Protein AF-A0A2V5X4T3-F1 (afdb_monomer_lite)

pLDDT: mean 80.92, std 15.05, range [31.69, 97.38]

Foldseek 3Di:
DDDDDDDPDPPDDDPPDPDFQDWWAFPVGDIAGRWDFPDADQQFTWIQGPVGIDTDGLNRGDPVVCVVRPHDVVVVVVVVVVVVVVVVVVVVVVVVVVVVLVVLLVVLVVLLVVLLVVLVVVQVVQVVCVVPPDDDDDDDWDWDQDPPRDTDTDDDDDDDDGDCVSVVSNVVSLLSSLVSVLVVLPVQLVVLVVQLVVLVVQLVVLVVLLVVLQVVLVVCVVVVNNVVSVVSNVVSVVSNVVSVVSNVVSVVSNVVSVVVNVCSVVSVD

Sequence (269 aa):
MIPKLSKILILTVCLASVSLADDFKTVDGKEYKNAKVSRVEPDGIVITFSGGIVKLPFAELSPEVQKRYGFDPIAEEKRRAEQEALEDKQVEEQKAVAREQAEGEKNAEADLTQSREQSQAAEQRAAQTYRSAPKGTLSGQVFVSARGRENFKLGAVQGTLFGRDAMDILLAGLKRYADIKIQQLNGPLGVAQANLKQAEANEQAARTAEQTAFNASLNLIGSGNHAEARRALDVARAQSREAREARRAAENQYSEIKGELAFYYSGAF

Radius of gyration: 34.9 Å; chains: 1; bounding box: 80×55×84 Å

Secondary structure (DSSP, 8-state):
--PPPP------------PPPEEEE-TTS-EEEEEEEEEEETTEEEEEETTEEEEEEGGGS-HHHHHHTT--HHHHHHHHHHHHHHHHHHHHHHHHHHHHHHHHHHHHHHHHHHHHHHHHHHHHHHHHHHHHS--------EEEE-TTSPEEEE-S-------THHHHHHHHHHHHHHHHHHHHHHHHHHHHHHHHHHHHHHHHHHHHHHHHHHHHHHHHHHTT-HHHHHHHHHHHHHHHHHHHHHHHHHHHHHHHHHHHHHHHHHT--

Structure (mmCIF, N/CA/C/O backbone):
data_AF-A0A2V5X4T3-F1
#
_entry.id   AF-A0A2V5X4T3-F1
#
loop_
_atom_site.group_PDB
_atom_site.id
_atom_site.type_symbol
_atom_site.label_atom_id
_atom_site.label_alt_id
_atom_site.label_comp_id
_atom_site.label_asym_id
_atom_site.label_entity_id
_atom_site.label_seq_id
_atom_site.pdbx_PDB_ins_code
_atom_site.Cartn_x
_atom_site.Cartn_y
_atom_site.Cartn_z
_atom_site.occupancy
_atom_site.B_iso_or_equiv
_atom_site.auth_seq_id
_atom_site.auth_comp_id
_atom_site.auth_asym_id
_atom_site.auth_atom_id
_atom_site.pdbx_PDB_model_num
ATOM 1 N N . MET A 1 1 ? -24.723 7.557 -26.835 1.00 33.28 1 MET A N 1
ATOM 2 C CA . MET A 1 1 ? -23.860 8.461 -27.627 1.00 33.28 1 MET A CA 1
ATOM 3 C C . MET A 1 1 ? -22.585 8.695 -26.839 1.00 33.28 1 MET A C 1
ATOM 5 O O . MET A 1 1 ? -22.628 9.368 -25.824 1.00 33.28 1 MET A O 1
ATOM 9 N N . ILE A 1 2 ? -21.497 8.050 -27.252 1.00 32.78 2 ILE A N 1
ATOM 10 C CA . ILE A 1 2 ? -20.172 8.123 -26.622 1.00 32.78 2 ILE A CA 1
ATOM 11 C C . ILE A 1 2 ? -19.289 8.937 -27.582 1.00 32.78 2 ILE A C 1
ATOM 13 O O . ILE A 1 2 ? -19.256 8.589 -28.767 1.00 32.78 2 ILE A O 1
ATOM 17 N N . PRO A 1 3 ? -18.627 10.025 -27.152 1.00 37.88 3 PRO A N 1
ATOM 18 C CA . PRO A 1 3 ? -17.758 10.792 -28.033 1.00 37.88 3 PRO A CA 1
ATOM 19 C C . PRO A 1 3 ? -16.413 10.086 -28.260 1.00 37.88 3 PRO A C 1
ATOM 21 O O . PRO A 1 3 ? -15.861 9.416 -27.390 1.00 37.88 3 PRO A O 1
ATOM 24 N N . LYS A 1 4 ? -15.927 10.231 -29.495 1.00 35.75 4 LYS A N 1
ATOM 25 C CA . LYS A 1 4 ? -14.739 9.608 -30.086 1.00 35.75 4 LYS A CA 1
ATOM 26 C C . LYS A 1 4 ? -13.446 10.180 -29.492 1.00 35.75 4 LYS A C 1
ATOM 28 O O . LYS A 1 4 ? -13.222 11.383 -29.573 1.00 35.75 4 LYS A O 1
ATOM 33 N N . LEU A 1 5 ? -12.564 9.311 -29.001 1.00 34.78 5 LEU A N 1
ATOM 34 C CA . LEU A 1 5 ? -11.170 9.644 -28.699 1.00 34.78 5 LEU A CA 1
ATOM 35 C C . LEU A 1 5 ? -10.354 9.675 -29.998 1.00 34.78 5 LEU A C 1
ATOM 37 O O . LEU A 1 5 ? -10.283 8.695 -30.744 1.00 34.78 5 LEU A O 1
ATOM 41 N N . SER A 1 6 ? -9.793 10.851 -30.268 1.00 31.69 6 SER A N 1
ATOM 42 C CA . SER A 1 6 ? -8.939 11.176 -31.405 1.00 31.69 6 SER A CA 1
ATOM 43 C C . SER A 1 6 ? -7.630 10.385 -31.336 1.00 31.69 6 SER A C 1
ATOM 45 O O . SER A 1 6 ? -6.908 10.444 -30.343 1.00 31.69 6 SER A O 1
ATOM 47 N N . LYS A 1 7 ? -7.329 9.624 -32.391 1.00 36.91 7 LYS A N 1
ATOM 48 C CA . LYS A 1 7 ? -6.069 8.893 -32.541 1.00 36.91 7 LYS A CA 1
ATOM 49 C C . LYS A 1 7 ? -4.969 9.896 -32.893 1.00 36.91 7 LYS A C 1
ATOM 51 O O . LYS A 1 7 ? -4.911 10.361 -34.028 1.00 36.91 7 LYS A O 1
ATOM 56 N N . ILE A 1 8 ? -4.100 10.216 -31.937 1.00 42.84 8 ILE A N 1
ATOM 57 C CA . ILE A 1 8 ? -2.836 10.905 -32.214 1.00 42.84 8 ILE A CA 1
ATOM 58 C C . ILE A 1 8 ? -1.925 9.896 -32.921 1.00 42.84 8 ILE A C 1
ATOM 60 O O . ILE A 1 8 ? -1.441 8.934 -32.328 1.00 42.84 8 ILE A O 1
ATOM 64 N N . LEU A 1 9 ? -1.761 10.092 -34.225 1.00 37.75 9 LEU A N 1
ATOM 65 C CA . LEU A 1 9 ? -0.824 9.372 -35.075 1.00 37.75 9 LEU A CA 1
ATOM 66 C C . LEU A 1 9 ? 0.590 9.900 -34.784 1.00 37.75 9 LEU A C 1
ATOM 68 O O . LEU A 1 9 ? 0.979 10.941 -35.306 1.00 37.75 9 LEU A O 1
ATOM 72 N N . ILE A 1 10 ? 1.353 9.206 -33.937 1.00 41.97 10 ILE A N 1
ATOM 73 C CA . ILE A 1 10 ? 2.787 9.472 -33.754 1.00 41.97 10 ILE A CA 1
ATOM 74 C C . ILE A 1 10 ? 3.526 8.791 -34.910 1.00 41.97 10 ILE A C 1
ATOM 76 O O . ILE A 1 10 ? 3.762 7.585 -34.902 1.00 41.97 10 ILE A O 1
ATOM 80 N N . LEU A 1 11 ? 3.842 9.573 -35.942 1.00 35.47 11 LEU A N 1
ATOM 81 C CA . LEU A 1 11 ? 4.710 9.169 -37.044 1.00 35.47 11 LEU A CA 1
ATOM 82 C C . LEU A 1 11 ? 6.171 9.249 -36.571 1.00 35.47 11 LEU A C 1
ATOM 84 O O . LEU A 1 11 ? 6.823 10.283 -36.703 1.00 35.47 11 LEU A O 1
ATOM 88 N N . THR A 1 12 ? 6.683 8.167 -35.983 1.00 48.75 12 THR A N 1
ATOM 89 C CA . THR A 1 12 ? 8.104 8.042 -35.629 1.00 48.75 12 THR A CA 1
ATOM 90 C C . THR A 1 12 ? 8.922 7.807 -36.897 1.00 48.75 12 THR A C 1
ATOM 92 O O . THR A 1 12 ? 9.036 6.692 -37.400 1.00 48.75 12 THR A O 1
ATOM 95 N N . VAL A 1 13 ? 9.487 8.883 -37.436 1.00 39.88 13 VAL A N 1
ATOM 96 C CA . VAL A 1 13 ? 10.497 8.838 -38.494 1.00 39.88 13 VAL A CA 1
ATOM 97 C C . VAL A 1 13 ? 11.825 8.370 -37.877 1.00 39.88 13 VAL A C 1
ATOM 99 O O . VAL A 1 13 ? 12.483 9.109 -37.150 1.00 39.88 13 VAL A O 1
ATOM 102 N N . CYS A 1 14 ? 12.220 7.123 -38.148 1.00 37.25 14 CYS A N 1
ATOM 103 C CA . CYS A 1 14 ? 13.553 6.604 -37.833 1.00 37.25 14 CYS A CA 1
ATOM 104 C C . CYS A 1 14 ? 14.556 7.064 -38.906 1.00 37.25 14 CYS A C 1
ATOM 106 O O . CYS A 1 14 ? 14.760 6.377 -39.905 1.00 37.25 14 CYS A O 1
ATOM 108 N N . LEU A 1 15 ? 15.210 8.210 -38.694 1.00 37.06 15 LEU A N 1
ATOM 109 C CA . LEU A 1 15 ? 16.484 8.508 -39.357 1.00 37.06 15 LEU A CA 1
ATOM 110 C C . LEU A 1 15 ? 17.611 7.862 -38.540 1.00 37.06 15 LEU A C 1
ATOM 112 O O . LEU A 1 15 ? 18.076 8.421 -37.550 1.00 37.06 15 LEU A O 1
ATOM 116 N N . ALA A 1 16 ? 18.055 6.673 -38.947 1.00 35.69 16 ALA A N 1
ATOM 117 C CA . ALA A 1 16 ? 19.301 6.099 -38.452 1.00 35.69 16 ALA A CA 1
ATOM 118 C C . ALA A 1 16 ? 20.482 6.769 -39.173 1.00 35.69 16 ALA A C 1
ATOM 120 O O . ALA A 1 16 ? 21.001 6.256 -40.163 1.00 35.69 16 ALA A O 1
ATOM 121 N N . SER A 1 17 ? 20.899 7.936 -38.687 1.00 41.75 17 SER A N 1
ATOM 122 C CA . SER A 1 17 ? 22.175 8.536 -39.077 1.00 41.75 17 SER A CA 1
ATOM 123 C C . SER A 1 17 ? 23.301 7.664 -38.519 1.00 41.75 17 SER A C 1
ATOM 125 O O . SER A 1 17 ? 23.462 7.541 -37.305 1.00 41.75 17 SER A O 1
ATOM 127 N N . VAL A 1 18 ? 24.077 7.016 -39.388 1.00 43.28 18 VAL A N 1
ATOM 128 C CA . VAL A 1 18 ? 25.302 6.310 -38.990 1.00 43.28 18 VAL A CA 1
ATOM 129 C C . VAL A 1 18 ? 26.316 7.365 -38.543 1.00 43.28 18 VAL A C 1
ATOM 131 O O . VAL A 1 18 ? 26.995 7.958 -39.374 1.00 43.28 18 VAL A O 1
ATOM 134 N N . SER A 1 19 ? 26.389 7.645 -37.238 1.00 53.31 19 SER A N 1
ATOM 135 C CA . SER A 1 19 ? 27.455 8.482 -36.681 1.00 53.31 19 SER A CA 1
ATOM 136 C C . SER A 1 19 ? 28.744 7.667 -36.559 1.00 53.31 19 SER A C 1
ATOM 138 O O . SER A 1 19 ? 28.715 6.488 -36.183 1.00 53.31 19 SER A O 1
ATOM 140 N N . LEU A 1 20 ? 29.872 8.307 -36.874 1.00 60.53 20 LEU A N 1
ATOM 141 C CA . LEU A 1 20 ? 31.207 7.833 -36.513 1.00 60.53 20 LEU A CA 1
ATOM 142 C C . LEU A 1 20 ? 31.292 7.690 -34.981 1.00 60.53 20 LEU A C 1
ATOM 144 O O . LEU A 1 20 ? 30.579 8.389 -34.256 1.00 60.53 20 LEU A O 1
ATOM 148 N N . ALA A 1 21 ? 32.111 6.756 -34.495 1.00 71.81 21 ALA A N 1
ATOM 149 C CA . ALA A 1 21 ? 32.387 6.641 -33.067 1.00 71.81 21 ALA A CA 1
ATOM 150 C C . ALA A 1 21 ? 33.212 7.862 -32.625 1.00 71.81 21 ALA A C 1
ATOM 152 O O . ALA A 1 21 ? 34.255 8.131 -33.218 1.00 71.81 21 ALA A O 1
ATOM 153 N N . ASP A 1 22 ? 32.720 8.589 -31.625 1.00 81.31 22 ASP A N 1
ATOM 154 C CA . ASP A 1 22 ? 33.339 9.791 -31.058 1.00 81.31 22 ASP A CA 1
ATOM 155 C C . ASP A 1 22 ? 33.771 9.510 -29.608 1.00 81.31 22 ASP A C 1
ATOM 157 O O . ASP A 1 22 ? 33.207 8.649 -28.922 1.00 81.31 22 ASP A O 1
ATOM 161 N N . ASP A 1 23 ? 34.755 10.266 -29.126 1.00 87.69 23 ASP A N 1
ATOM 162 C CA . ASP A 1 23 ? 35.136 10.275 -27.716 1.00 87.69 23 ASP A CA 1
ATOM 163 C C . ASP A 1 23 ? 34.367 11.392 -26.990 1.00 87.69 23 ASP A C 1
ATOM 165 O O . ASP A 1 23 ? 34.425 12.559 -27.384 1.00 87.69 23 ASP A O 1
ATOM 169 N N . PHE A 1 24 ? 33.655 11.052 -25.913 1.00 88.12 24 PHE A N 1
ATOM 170 C CA . PHE A 1 24 ? 32.941 12.020 -25.072 1.00 88.12 24 PHE A CA 1
ATOM 171 C C . PHE A 1 24 ? 33.630 12.173 -23.727 1.00 88.12 24 PHE A C 1
ATOM 173 O O . PHE A 1 24 ? 34.039 11.191 -23.110 1.00 88.12 24 PHE A O 1
ATOM 180 N N . LYS A 1 25 ? 33.701 13.405 -23.234 1.00 89.56 25 LYS A N 1
ATOM 181 C CA . LYS A 1 25 ? 34.231 13.721 -21.911 1.00 89.56 25 LYS A CA 1
ATOM 182 C C . LYS A 1 25 ? 33.219 14.557 -21.147 1.00 89.56 25 LYS A C 1
ATOM 184 O O . LYS A 1 25 ? 32.754 15.565 -21.677 1.00 89.56 25 LYS A O 1
ATOM 189 N N . THR A 1 26 ? 32.882 14.132 -19.932 1.00 88.44 26 THR A N 1
ATOM 190 C CA . THR A 1 26 ? 32.061 14.943 -19.032 1.00 88.44 26 THR A CA 1
ATOM 191 C C . THR A 1 26 ? 32.907 16.012 -18.349 1.00 88.44 26 THR A C 1
ATOM 193 O O . THR A 1 26 ? 34.127 15.866 -18.223 1.00 88.44 26 THR A O 1
ATOM 196 N N . VAL A 1 27 ? 32.264 17.080 -17.879 1.00 85.31 27 VAL A N 1
ATOM 197 C CA . VAL A 1 27 ? 32.901 18.146 -17.082 1.00 85.31 27 VAL A CA 1
ATOM 198 C C . VAL A 1 27 ? 33.620 17.609 -15.838 1.00 85.31 27 VAL A C 1
ATOM 200 O O . VAL A 1 27 ? 34.690 18.105 -15.500 1.00 85.31 27 VAL A O 1
ATOM 203 N N . ASP A 1 28 ? 33.113 16.522 -15.247 1.00 82.56 28 ASP A N 1
ATOM 204 C CA . ASP A 1 28 ? 33.717 15.830 -14.096 1.00 82.56 28 ASP A CA 1
ATOM 205 C C . ASP A 1 28 ? 34.929 14.952 -14.469 1.00 82.56 28 ASP A C 1
ATOM 207 O O . ASP A 1 28 ? 35.509 14.264 -13.629 1.00 82.56 28 ASP A O 1
ATOM 211 N N . GLY A 1 29 ? 35.325 14.947 -15.745 1.00 85.44 29 GLY A N 1
ATOM 212 C CA . GLY A 1 29 ? 36.511 14.251 -16.238 1.00 85.44 29 GLY A CA 1
ATOM 213 C C . GLY A 1 29 ? 36.291 12.786 -16.613 1.00 85.44 29 GLY A C 1
ATOM 214 O O . GLY A 1 29 ? 37.261 12.105 -16.949 1.00 85.44 29 GLY A O 1
ATOM 215 N N . LYS A 1 30 ? 35.048 12.288 -16.604 1.00 88.62 30 LYS A N 1
ATOM 216 C CA . LYS A 1 30 ? 34.738 10.923 -17.045 1.00 88.62 30 LYS A CA 1
ATOM 217 C C . LYS A 1 30 ? 34.764 10.849 -18.569 1.00 88.62 30 LYS A C 1
ATOM 219 O O . LYS A 1 30 ? 34.070 11.601 -19.248 1.00 88.62 30 LYS A O 1
ATOM 224 N N . GLU A 1 31 ? 35.554 9.925 -19.103 1.00 91.19 31 GLU A N 1
ATOM 225 C CA . GLU A 1 31 ? 35.753 9.760 -20.545 1.00 91.19 31 GLU A CA 1
ATOM 226 C C . GLU A 1 31 ? 35.083 8.484 -21.066 1.00 91.19 31 GLU A C 1
ATOM 228 O O . GLU A 1 31 ? 35.221 7.401 -20.493 1.00 91.19 31 GLU A O 1
ATOM 233 N N . TYR A 1 32 ? 34.392 8.614 -22.193 1.00 90.50 32 TYR A N 1
ATOM 234 C CA . TYR A 1 32 ? 33.714 7.550 -22.919 1.00 90.50 32 TYR A CA 1
ATOM 235 C C . TYR A 1 32 ? 34.319 7.470 -24.315 1.00 90.50 32 TYR A C 1
ATOM 237 O O . TYR A 1 32 ? 34.036 8.307 -25.169 1.00 90.50 32 TYR A O 1
ATOM 245 N N . LYS A 1 33 ? 35.183 6.476 -24.531 1.00 88.88 33 LYS A N 1
ATOM 246 C CA . LYS A 1 33 ? 35.936 6.326 -25.780 1.00 88.88 33 LYS A CA 1
ATOM 247 C C . LYS A 1 33 ? 35.216 5.441 -26.785 1.00 88.88 33 LYS A C 1
ATOM 249 O O . LYS A 1 33 ? 34.582 4.460 -26.386 1.00 88.88 33 LYS A O 1
ATOM 254 N N . ASN A 1 34 ? 35.387 5.740 -28.072 1.00 85.88 34 ASN A N 1
ATOM 255 C CA . ASN A 1 34 ? 34.768 5.020 -29.189 1.00 85.88 34 ASN A CA 1
ATOM 256 C C . ASN A 1 34 ? 33.254 4.833 -28.997 1.00 85.88 34 ASN A C 1
ATOM 258 O O . ASN A 1 34 ? 32.705 3.755 -29.244 1.00 85.88 34 ASN A O 1
ATOM 262 N N . ALA A 1 35 ? 32.583 5.866 -28.494 1.00 88.19 35 ALA A N 1
ATOM 263 C CA . ALA A 1 35 ? 31.171 5.808 -28.182 1.00 88.19 35 ALA A CA 1
ATOM 264 C C . ALA A 1 35 ? 30.339 6.222 -29.397 1.00 88.19 35 ALA A C 1
ATOM 266 O O . ALA A 1 35 ? 30.660 7.163 -30.124 1.00 88.19 35 ALA A O 1
ATOM 267 N N . LYS A 1 36 ? 29.227 5.522 -29.610 1.00 87.81 36 LYS A N 1
ATOM 268 C CA . LYS A 1 36 ? 28.262 5.839 -30.659 1.00 87.81 36 LYS A CA 1
ATOM 269 C C . LYS A 1 36 ? 27.017 6.453 -30.040 1.00 87.81 36 LYS A C 1
ATOM 271 O O . LYS A 1 36 ? 26.455 5.884 -29.107 1.00 87.81 36 LYS A O 1
ATOM 276 N N . VAL A 1 37 ? 26.548 7.576 -30.576 1.00 90.12 37 VAL A N 1
ATOM 277 C CA . VAL A 1 37 ? 25.265 8.147 -30.150 1.00 90.12 37 VAL A CA 1
ATOM 278 C C . VAL A 1 37 ? 24.139 7.274 -30.689 1.00 90.12 37 VAL A C 1
ATOM 280 O O . VAL A 1 37 ? 24.001 7.073 -31.893 1.00 90.12 37 VAL A O 1
ATOM 283 N N . SER A 1 38 ? 23.350 6.725 -29.775 1.00 87.81 38 SER A N 1
ATOM 284 C CA . SER A 1 38 ? 22.195 5.880 -30.081 1.00 87.81 38 SER A CA 1
ATOM 285 C C . SER A 1 38 ? 20.906 6.694 -30.213 1.00 87.81 38 SER A C 1
ATOM 287 O O . SER A 1 38 ? 20.061 6.371 -31.046 1.00 87.81 38 SER A O 1
ATOM 289 N N . ARG A 1 39 ? 20.762 7.765 -29.420 1.00 87.81 39 ARG A N 1
ATOM 290 C CA . ARG A 1 39 ? 19.604 8.667 -29.426 1.00 87.81 39 ARG A CA 1
ATOM 291 C C . ARG A 1 39 ? 19.981 10.018 -28.827 1.00 87.81 39 ARG A C 1
ATOM 293 O O . ARG A 1 39 ? 20.738 10.070 -27.863 1.00 87.81 39 ARG A O 1
ATOM 300 N N . VAL A 1 40 ? 19.411 11.089 -29.367 1.00 88.88 40 VAL A N 1
ATOM 301 C CA . VAL A 1 40 ? 19.436 12.420 -28.750 1.00 88.88 40 VAL A CA 1
ATOM 302 C C . VAL A 1 40 ? 18.118 12.614 -28.008 1.00 88.88 40 VAL A C 1
ATOM 304 O O . VAL A 1 40 ? 17.049 12.403 -28.580 1.00 88.88 40 VAL A O 1
ATOM 307 N N . GLU A 1 41 ? 18.203 12.952 -26.730 1.00 88.19 41 GLU A N 1
ATOM 308 C CA . GLU A 1 41 ? 17.079 13.351 -25.890 1.00 88.19 41 GLU A CA 1
ATOM 309 C C . GLU A 1 41 ? 17.124 14.868 -25.660 1.00 88.19 41 GLU A C 1
ATOM 311 O O . GLU A 1 41 ? 18.161 15.494 -25.878 1.00 88.19 41 GLU A O 1
ATOM 316 N N . PRO A 1 42 ? 16.014 15.493 -25.243 1.00 84.06 42 PRO A N 1
ATOM 317 C CA . PRO A 1 42 ? 15.982 16.938 -25.039 1.00 84.06 42 PRO A CA 1
ATOM 318 C C . PRO A 1 42 ? 16.990 17.455 -23.989 1.00 84.06 42 PRO A C 1
ATOM 320 O O . PRO A 1 42 ? 17.474 18.576 -24.110 1.00 84.06 42 PRO A O 1
ATOM 323 N N . ASP A 1 43 ? 17.323 16.634 -22.992 1.00 85.75 43 ASP A N 1
ATOM 324 C CA . ASP A 1 43 ? 18.196 16.943 -21.851 1.00 85.75 43 ASP A CA 1
ATOM 325 C C . ASP A 1 43 ? 19.573 16.245 -21.918 1.00 85.75 43 ASP A C 1
ATOM 327 O O . ASP A 1 43 ? 20.414 16.423 -21.034 1.00 85.75 43 ASP A O 1
ATOM 331 N N . GLY A 1 44 ? 19.851 15.462 -22.967 1.00 91.56 44 GLY A N 1
ATOM 332 C CA . GLY A 1 44 ? 21.141 14.789 -23.123 1.00 91.56 44 GLY A CA 1
ATOM 333 C C . GLY A 1 44 ? 21.246 13.860 -24.329 1.00 91.56 44 GLY A C 1
ATOM 334 O O . GLY A 1 44 ? 20.335 13.730 -25.138 1.00 91.56 44 GLY A O 1
ATOM 335 N N . ILE A 1 45 ? 22.366 13.153 -24.440 1.00 92.44 45 ILE A N 1
ATOM 336 C CA . ILE A 1 45 ? 22.586 12.127 -25.469 1.00 92.44 45 ILE A CA 1
ATOM 337 C C . ILE A 1 45 ? 22.723 10.750 -24.833 1.00 92.44 45 ILE A C 1
ATOM 339 O O . ILE A 1 45 ? 23.406 10.568 -23.830 1.00 92.44 45 ILE A O 1
ATOM 343 N N . VAL A 1 46 ? 22.098 9.749 -25.438 1.00 92.56 46 VAL A N 1
ATOM 344 C CA . VAL A 1 46 ? 22.275 8.350 -25.054 1.00 92.56 46 VAL A CA 1
ATOM 345 C C . VAL A 1 46 ? 23.356 7.754 -25.936 1.00 92.56 46 VAL A C 1
ATOM 347 O O . VAL A 1 46 ? 23.182 7.626 -27.152 1.00 92.56 46 VAL A O 1
ATOM 350 N N . ILE A 1 47 ? 24.465 7.361 -25.325 1.00 92.69 47 ILE A N 1
ATOM 351 C CA . ILE A 1 47 ? 25.603 6.754 -26.006 1.00 92.69 47 ILE A CA 1
ATOM 352 C C . ILE A 1 47 ? 25.682 5.255 -25.726 1.00 92.69 47 ILE A C 1
ATOM 354 O O . ILE A 1 47 ? 25.276 4.767 -24.673 1.00 92.69 47 ILE A O 1
ATOM 358 N N . THR A 1 48 ? 26.238 4.519 -26.678 1.00 88.25 48 THR A N 1
ATOM 359 C CA . THR A 1 48 ? 26.633 3.118 -26.537 1.00 88.25 48 THR A CA 1
ATOM 360 C C . THR A 1 48 ? 28.145 3.035 -26.687 1.00 88.25 48 THR A C 1
ATOM 362 O O . THR A 1 48 ? 28.692 3.477 -27.696 1.00 88.25 48 THR A O 1
ATOM 365 N N . PHE A 1 49 ? 28.824 2.480 -25.688 1.00 89.38 49 PHE A N 1
ATOM 366 C CA . PHE A 1 49 ? 30.278 2.302 -25.674 1.00 89.38 49 PHE A CA 1
ATOM 367 C C . PHE A 1 49 ? 30.635 0.939 -25.062 1.00 89.38 49 PHE A C 1
ATOM 369 O O . PHE A 1 49 ? 29.750 0.169 -24.686 1.00 89.38 49 PHE A O 1
ATOM 376 N N . SER A 1 50 ? 31.927 0.618 -24.946 1.00 83.12 50 SER A N 1
ATOM 377 C CA . SER A 1 50 ? 32.394 -0.684 -24.432 1.00 83.12 50 SER A CA 1
ATOM 378 C C . SER A 1 50 ? 31.891 -1.029 -23.022 1.00 83.12 50 SER A C 1
ATOM 380 O O . SER A 1 50 ? 31.791 -2.207 -22.689 1.00 83.12 50 SER A O 1
ATOM 382 N N . GLY A 1 51 ? 31.556 -0.024 -22.206 1.00 79.88 51 GLY A N 1
ATOM 383 C CA . GLY A 1 51 ? 31.002 -0.193 -20.861 1.00 79.88 51 GLY A CA 1
ATOM 384 C C . GLY A 1 51 ? 29.473 -0.256 -20.789 1.00 79.88 51 GLY A C 1
ATOM 385 O O . GLY A 1 51 ? 28.942 -0.356 -19.686 1.00 79.88 51 GLY A O 1
ATOM 386 N N . GLY A 1 52 ? 28.761 -0.196 -21.920 1.00 86.81 52 GLY A N 1
ATOM 387 C CA . GLY A 1 52 ? 27.300 -0.304 -21.986 1.00 86.81 52 GLY A CA 1
ATOM 388 C C . GLY A 1 52 ? 26.601 0.931 -22.560 1.00 86.81 52 GLY A C 1
ATOM 389 O O . GLY A 1 52 ? 27.185 1.706 -23.321 1.00 86.81 52 GLY A O 1
ATOM 390 N N . ILE A 1 53 ? 25.319 1.087 -22.220 1.00 88.81 53 ILE A N 1
ATOM 391 C CA . ILE A 1 53 ? 24.468 2.207 -22.646 1.00 88.81 53 ILE A CA 1
ATOM 392 C C . ILE A 1 53 ? 24.366 3.204 -21.491 1.00 88.81 53 ILE A C 1
ATOM 394 O O . ILE A 1 53 ? 23.980 2.827 -20.387 1.00 88.81 53 ILE A O 1
ATOM 398 N N . VAL A 1 54 ? 24.706 4.468 -21.741 1.00 90.44 54 VAL A N 1
ATOM 399 C CA . VAL A 1 54 ? 24.662 5.549 -20.743 1.00 90.44 54 VAL A CA 1
ATOM 400 C C . VAL A 1 54 ? 24.025 6.790 -21.357 1.00 90.44 54 VAL A C 1
ATOM 402 O O . VAL A 1 54 ? 24.301 7.132 -22.506 1.00 90.44 54 VAL A O 1
ATOM 405 N N . LYS A 1 55 ? 23.191 7.482 -20.578 1.00 92.44 55 LYS A N 1
ATOM 406 C CA . LYS A 1 55 ? 22.734 8.839 -20.885 1.00 92.44 55 LYS A CA 1
ATOM 407 C C . LYS A 1 55 ? 23.735 9.847 -20.325 1.00 92.44 55 LYS A C 1
ATOM 409 O O . LYS A 1 55 ? 24.059 9.787 -19.144 1.00 92.44 55 LYS A O 1
ATOM 414 N N . LEU A 1 56 ? 24.210 10.752 -21.174 1.00 91.25 56 LEU A N 1
ATOM 415 C CA . LEU A 1 56 ? 25.041 11.892 -20.804 1.00 91.25 56 LEU A CA 1
ATOM 416 C C . LEU A 1 56 ? 24.188 13.161 -20.856 1.00 91.25 56 LEU A C 1
ATOM 418 O O . LEU A 1 56 ? 23.762 13.536 -21.954 1.00 91.25 56 LEU A O 1
ATOM 422 N N . PRO A 1 57 ? 23.921 13.809 -19.711 1.00 91.31 57 PRO A N 1
ATOM 423 C CA . PRO A 1 57 ? 23.205 15.078 -19.681 1.00 91.31 57 PRO A CA 1
ATOM 424 C C . PRO A 1 57 ? 23.954 16.149 -20.474 1.00 91.31 57 PRO A C 1
ATOM 426 O O . PRO A 1 57 ? 25.180 16.239 -20.397 1.00 91.31 57 PRO A O 1
ATOM 429 N N . PHE A 1 58 ? 23.237 17.011 -21.198 1.00 90.94 58 PHE A N 1
ATOM 430 C CA . PHE A 1 58 ? 23.873 18.114 -21.926 1.00 90.94 58 PHE A CA 1
ATOM 431 C C . PHE A 1 58 ? 24.617 19.075 -20.997 1.00 90.94 58 PHE A C 1
ATOM 433 O O . PHE A 1 58 ? 25.680 19.565 -21.372 1.00 90.94 58 PHE A O 1
ATOM 440 N N . ALA A 1 59 ? 24.120 19.263 -19.770 1.00 87.31 59 ALA A N 1
ATOM 441 C CA . ALA A 1 59 ? 24.767 20.061 -18.728 1.00 87.31 59 ALA A CA 1
ATOM 442 C C . ALA A 1 59 ? 26.184 19.573 -18.369 1.00 87.31 59 ALA A C 1
ATOM 444 O O . ALA A 1 59 ? 27.012 20.366 -17.928 1.00 87.31 59 ALA A O 1
ATOM 445 N N . GLU A 1 60 ? 26.478 18.290 -18.591 1.00 88.94 60 GLU A N 1
ATOM 446 C CA . GLU A 1 60 ? 27.784 17.692 -18.308 1.00 88.94 60 GLU A CA 1
ATOM 447 C C . GLU A 1 60 ? 28.705 17.642 -19.535 1.00 88.94 60 GLU A C 1
ATOM 449 O O . GLU A 1 60 ? 29.834 17.167 -19.430 1.00 88.94 60 GLU A O 1
ATOM 454 N N . LEU A 1 61 ? 28.252 18.107 -20.702 1.00 89.75 61 LEU A N 1
ATOM 455 C CA . LEU A 1 61 ? 28.992 18.046 -21.965 1.00 89.75 61 LEU A CA 1
ATOM 456 C C . LEU A 1 61 ? 29.553 19.413 -22.359 1.00 89.75 61 LEU A C 1
ATOM 458 O O . LEU A 1 61 ? 29.029 20.455 -21.971 1.00 89.75 61 LEU A O 1
ATOM 462 N N . SER A 1 62 ? 30.612 19.418 -23.173 1.00 89.12 62 SER A N 1
ATOM 463 C CA . SER A 1 62 ? 31.199 20.667 -23.663 1.00 89.12 62 SER A CA 1
ATOM 464 C C . SER A 1 62 ? 30.215 21.449 -24.555 1.00 89.12 62 SER A C 1
ATOM 466 O O . SER A 1 62 ? 29.399 20.837 -25.254 1.00 89.12 62 SER A O 1
ATOM 468 N N . PRO A 1 63 ? 30.315 22.791 -24.620 1.00 87.12 63 PRO A N 1
ATOM 469 C CA . PRO A 1 63 ? 29.442 23.615 -25.465 1.00 87.12 63 PRO A CA 1
ATOM 470 C C . PRO A 1 63 ? 29.463 23.217 -26.948 1.00 87.12 63 PRO A C 1
ATOM 472 O O . PRO A 1 63 ? 28.464 23.336 -27.656 1.00 87.12 63 PRO A O 1
ATOM 475 N N . GLU A 1 64 ? 30.599 22.710 -27.427 1.00 86.44 64 GLU A N 1
ATOM 476 C CA . GLU A 1 64 ? 30.755 22.214 -28.796 1.00 86.44 64 GLU A CA 1
ATOM 477 C C . GLU A 1 64 ? 29.899 20.968 -29.053 1.00 86.44 64 GLU A C 1
ATOM 479 O O . GLU A 1 64 ? 29.238 20.873 -30.089 1.00 86.44 64 GLU A O 1
ATOM 484 N N . VAL A 1 65 ? 29.868 20.036 -28.096 1.00 87.19 65 VAL A N 1
ATOM 485 C CA . VAL A 1 65 ? 29.042 18.825 -28.165 1.00 87.19 65 VAL A CA 1
ATOM 486 C C . VAL A 1 65 ? 27.564 19.181 -28.008 1.00 87.19 65 VAL A C 1
ATOM 488 O O . VAL A 1 65 ? 26.745 18.709 -28.794 1.00 87.19 65 VAL A O 1
ATOM 491 N N . GLN A 1 66 ? 27.223 20.068 -27.069 1.00 89.62 66 GLN A N 1
ATOM 492 C CA . GLN A 1 66 ? 25.860 20.589 -26.911 1.00 89.62 66 GLN A CA 1
ATOM 493 C C . GLN A 1 66 ? 25.331 21.175 -28.231 1.00 89.62 66 GLN A C 1
ATOM 495 O O . GLN A 1 66 ? 24.250 20.805 -28.692 1.00 89.62 66 GLN A O 1
ATOM 500 N N . LYS A 1 67 ? 26.130 22.016 -28.905 1.00 87.94 67 LYS A N 1
ATOM 501 C CA . LYS A 1 67 ? 25.768 22.612 -30.199 1.00 87.94 67 LYS A CA 1
ATOM 502 C C . LYS A 1 67 ? 25.681 21.577 -31.323 1.00 87.94 67 LYS A C 1
ATOM 504 O O . LYS A 1 67 ? 24.772 21.660 -32.147 1.00 87.94 67 LYS A O 1
ATOM 509 N N . ARG A 1 68 ? 26.594 20.594 -31.360 1.00 88.06 68 ARG A N 1
ATOM 510 C CA . ARG A 1 68 ? 26.601 19.507 -32.362 1.00 88.06 68 ARG A CA 1
ATOM 511 C C . ARG A 1 68 ? 25.307 18.690 -32.328 1.00 88.06 68 ARG A C 1
ATOM 513 O O . ARG A 1 68 ? 24.835 18.282 -33.385 1.00 88.06 68 ARG A O 1
ATOM 520 N N . TYR A 1 69 ? 24.741 18.475 -31.143 1.00 88.44 69 TYR A N 1
ATOM 521 C CA . TYR A 1 69 ? 23.530 17.671 -30.952 1.00 88.44 69 TYR A CA 1
ATOM 522 C C . TYR A 1 69 ? 22.263 18.502 -30.695 1.00 88.44 69 TYR A C 1
ATOM 524 O O . TYR A 1 69 ? 21.232 17.939 -30.342 1.00 88.44 69 TYR A O 1
ATOM 532 N N . GLY A 1 70 ? 22.310 19.816 -30.941 1.00 85.44 70 GLY A N 1
ATOM 533 C CA . GLY A 1 70 ? 21.119 20.667 -30.978 1.00 85.44 70 GLY A CA 1
ATOM 534 C C . GLY A 1 70 ? 20.502 20.979 -29.615 1.00 85.44 70 GLY A C 1
ATOM 535 O O . GLY A 1 70 ? 19.289 21.149 -29.538 1.00 85.44 70 GLY A O 1
ATOM 536 N N . PHE A 1 71 ? 21.309 21.050 -28.553 1.00 88.12 71 PHE A N 1
ATOM 537 C CA . PHE A 1 71 ? 20.835 21.486 -27.239 1.00 88.12 71 PHE A CA 1
ATOM 538 C C . PHE A 1 71 ? 20.342 22.941 -27.284 1.00 88.12 71 PHE A C 1
ATOM 540 O O . PHE A 1 71 ? 21.075 23.835 -27.715 1.00 8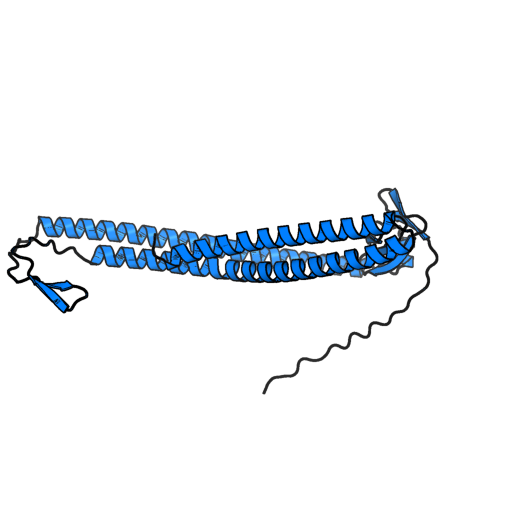8.12 71 PHE A O 1
ATOM 547 N N . ASP A 1 72 ? 19.115 23.169 -26.813 1.00 86.69 72 ASP A N 1
ATOM 548 C CA . ASP A 1 72 ? 18.533 24.498 -26.620 1.00 86.69 72 ASP A CA 1
ATOM 549 C C . ASP A 1 72 ? 18.426 24.787 -25.111 1.00 86.69 72 ASP A C 1
ATOM 551 O O . ASP A 1 72 ? 17.546 24.230 -24.442 1.00 86.69 72 ASP A O 1
ATOM 555 N N . PRO A 1 73 ? 19.303 25.648 -24.559 1.00 82.06 73 PRO A N 1
ATOM 556 C CA . PRO A 1 73 ? 19.327 25.926 -23.129 1.00 82.06 73 PRO A CA 1
ATOM 557 C C . PRO A 1 73 ? 18.043 26.601 -22.635 1.00 82.06 73 PRO A C 1
ATOM 559 O O . PRO A 1 73 ? 17.632 26.335 -21.511 1.00 82.06 73 PRO A O 1
ATOM 562 N N . ILE A 1 74 ? 17.367 27.411 -23.461 1.00 87.69 74 ILE A N 1
ATOM 563 C CA . ILE A 1 74 ? 16.126 28.100 -23.069 1.00 87.69 74 ILE A CA 1
ATOM 564 C C . ILE A 1 74 ? 14.969 27.102 -22.979 1.00 87.69 74 ILE A C 1
ATOM 566 O O . ILE A 1 74 ? 14.152 27.153 -22.057 1.00 87.69 74 ILE A O 1
ATOM 570 N N . ALA A 1 75 ? 14.901 26.167 -23.929 1.00 85.50 75 ALA A N 1
ATOM 571 C CA . ALA A 1 75 ? 13.888 25.118 -23.917 1.00 85.50 75 ALA A CA 1
ATOM 572 C C . ALA A 1 75 ? 14.092 24.118 -22.764 1.00 85.50 75 ALA A C 1
ATOM 574 O O . ALA A 1 75 ? 13.108 23.616 -22.217 1.00 85.50 75 ALA A O 1
ATOM 575 N N . GLU A 1 76 ? 15.342 23.823 -22.391 1.00 86.12 76 GLU A N 1
ATOM 576 C CA . GLU A 1 76 ? 15.663 23.008 -21.211 1.00 86.12 76 GLU A CA 1
ATOM 577 C C . GLU A 1 76 ? 15.273 23.719 -19.913 1.00 86.12 76 GLU A C 1
ATOM 579 O O . GLU A 1 76 ? 14.582 23.128 -19.088 1.00 86.12 76 GLU A O 1
ATOM 584 N N . GLU A 1 77 ? 15.632 24.996 -19.755 1.00 87.50 77 GLU A N 1
ATOM 585 C CA . GLU A 1 77 ? 15.303 25.769 -18.551 1.00 87.50 77 GLU A CA 1
ATOM 586 C C . GLU A 1 77 ? 13.788 25.834 -18.325 1.00 87.50 77 GLU A C 1
ATOM 588 O O . GLU A 1 77 ? 13.303 25.610 -17.216 1.00 87.50 77 GLU A O 1
ATOM 593 N N . LYS A 1 78 ? 13.022 26.045 -19.404 1.00 89.19 78 LYS A N 1
ATOM 594 C CA . LYS A 1 78 ? 11.559 26.037 -19.353 1.00 89.19 78 LYS A CA 1
ATOM 595 C C . LYS A 1 78 ? 11.000 24.673 -18.940 1.00 89.19 78 LYS A C 1
ATOM 597 O O . LYS A 1 78 ? 10.115 24.627 -18.091 1.00 89.19 78 LYS A O 1
ATOM 602 N N . ARG A 1 79 ? 11.501 23.571 -19.513 1.00 85.50 79 ARG A N 1
ATOM 603 C CA . ARG A 1 79 ? 11.053 22.216 -19.139 1.00 85.50 79 ARG A CA 1
ATOM 604 C C . ARG A 1 79 ? 11.382 21.891 -17.692 1.00 85.50 79 ARG A C 1
ATOM 606 O O . ARG A 1 79 ? 10.538 21.338 -16.997 1.00 85.50 79 ARG A O 1
ATOM 613 N N . ARG A 1 80 ? 12.578 22.262 -17.239 1.00 86.56 80 ARG A N 1
ATOM 614 C CA . ARG A 1 80 ? 12.993 22.072 -15.854 1.00 86.56 80 ARG A CA 1
ATOM 615 C C . ARG A 1 80 ? 12.100 22.859 -14.898 1.00 86.56 80 ARG A C 1
ATOM 617 O O . ARG A 1 80 ? 11.608 22.279 -13.942 1.00 86.56 80 ARG A O 1
ATOM 624 N N . ALA A 1 81 ? 11.811 24.125 -15.200 1.00 89.62 81 ALA A N 1
ATOM 625 C CA . ALA A 1 81 ? 10.890 24.935 -14.404 1.00 89.62 81 ALA A CA 1
ATOM 626 C C . ALA A 1 81 ? 9.455 24.367 -14.394 1.00 89.62 81 ALA A C 1
ATOM 628 O O . ALA A 1 81 ? 8.797 24.367 -13.357 1.00 89.62 81 ALA A O 1
ATOM 629 N N . GLU A 1 82 ? 8.959 23.857 -15.528 1.00 90.19 82 GLU A N 1
ATOM 630 C CA . GLU A 1 82 ? 7.653 23.183 -15.605 1.00 90.19 82 GLU A CA 1
ATOM 631 C C . GLU A 1 82 ? 7.622 21.886 -14.785 1.00 90.19 82 GLU A C 1
ATOM 633 O O . GLU A 1 82 ? 6.613 21.589 -14.144 1.00 90.19 82 GLU A O 1
ATOM 638 N N . GLN A 1 83 ? 8.719 21.129 -14.791 1.00 86.44 83 GLN A N 1
ATOM 639 C CA . GLN A 1 83 ? 8.850 19.884 -14.048 1.00 86.44 83 GLN A CA 1
ATOM 640 C C . GLN A 1 83 ? 8.979 20.129 -12.543 1.00 86.44 83 GLN A C 1
ATOM 642 O O . GLN A 1 83 ? 8.247 19.507 -11.781 1.00 86.44 83 GLN A O 1
ATOM 647 N N . GLU A 1 84 ? 9.805 21.087 -12.123 1.00 91.69 84 GLU A N 1
ATOM 648 C CA . GLU A 1 84 ? 9.901 21.530 -10.726 1.00 91.69 84 GLU A CA 1
ATOM 649 C C . GLU A 1 84 ? 8.537 22.039 -10.229 1.00 91.69 84 GLU A C 1
ATOM 651 O O . GLU A 1 84 ? 8.068 21.614 -9.179 1.00 91.69 84 GLU A O 1
ATOM 656 N N . ALA A 1 85 ? 7.814 22.834 -11.027 1.00 93.12 85 ALA A N 1
ATOM 657 C CA . ALA A 1 85 ? 6.466 23.283 -10.669 1.00 93.12 85 ALA A CA 1
ATOM 658 C C . ALA A 1 85 ? 5.439 22.137 -10.586 1.00 93.12 85 ALA A C 1
ATOM 660 O O . ALA A 1 85 ? 4.465 22.229 -9.834 1.00 93.12 85 ALA A O 1
ATOM 661 N N . LEU A 1 86 ? 5.603 21.073 -11.377 1.00 92.25 86 LEU A N 1
ATOM 662 C CA . LEU A 1 86 ? 4.752 19.886 -11.304 1.00 92.25 86 LEU A CA 1
ATOM 663 C C . LEU A 1 86 ? 5.076 19.045 -10.064 1.00 92.25 86 LEU A C 1
ATOM 665 O O . LEU A 1 86 ? 4.155 18.588 -9.390 1.00 92.25 86 LEU A O 1
ATOM 669 N N . GLU A 1 87 ? 6.357 18.857 -9.764 1.00 87.75 87 GLU A N 1
ATOM 670 C CA . GLU A 1 87 ? 6.832 18.160 -8.568 1.00 87.75 87 GLU A CA 1
ATOM 671 C C . GLU A 1 87 ? 6.396 18.901 -7.300 1.00 87.75 87 GLU A C 1
ATOM 673 O O . GLU A 1 87 ? 5.824 18.280 -6.405 1.00 87.75 87 GLU A O 1
ATOM 678 N N . ASP A 1 88 ? 6.534 20.228 -7.260 1.00 91.50 88 ASP A N 1
ATOM 679 C CA . ASP A 1 88 ? 6.060 21.064 -6.154 1.00 91.50 88 ASP A CA 1
ATOM 680 C C . ASP A 1 88 ? 4.551 20.918 -5.944 1.00 91.50 88 ASP A C 1
ATOM 682 O O . ASP A 1 88 ? 4.104 20.703 -4.815 1.00 91.50 88 ASP A O 1
ATOM 686 N N . LYS A 1 89 ? 3.757 20.945 -7.025 1.00 91.06 89 LYS A N 1
ATOM 687 C CA . LYS A 1 89 ? 2.308 20.698 -6.949 1.00 91.06 89 LYS A CA 1
ATOM 688 C C . LYS A 1 89 ? 1.991 19.309 -6.410 1.00 91.06 89 LYS A C 1
ATOM 690 O O . LYS A 1 89 ? 1.136 19.186 -5.540 1.00 91.06 89 LYS A O 1
ATOM 695 N N . GLN A 1 90 ? 2.680 18.271 -6.883 1.00 87.69 90 GLN A N 1
ATOM 696 C CA . GLN A 1 90 ? 2.474 16.906 -6.393 1.00 87.69 90 GLN A CA 1
ATOM 697 C C . GLN A 1 90 ? 2.845 16.774 -4.914 1.00 87.69 90 GLN A C 1
ATOM 699 O O . GLN A 1 90 ? 2.126 16.130 -4.152 1.00 87.69 90 GLN A O 1
ATOM 704 N N . VAL A 1 91 ? 3.946 17.393 -4.486 1.00 90.00 91 VAL A N 1
ATOM 705 C CA . VAL A 1 91 ? 4.372 17.405 -3.082 1.00 90.00 91 VAL A CA 1
ATOM 706 C C . VAL A 1 91 ? 3.371 18.170 -2.219 1.00 90.00 91 VAL A C 1
ATOM 708 O O . VAL A 1 91 ? 3.074 17.745 -1.101 1.00 90.00 91 VAL A O 1
ATOM 711 N N . GLU A 1 92 ? 2.836 19.287 -2.709 1.00 90.81 92 GLU A N 1
ATOM 712 C CA . GLU A 1 92 ? 1.830 20.072 -1.999 1.00 90.81 92 GLU A CA 1
ATOM 713 C C . GLU A 1 92 ? 0.495 19.326 -1.886 1.00 90.81 92 GLU A C 1
ATOM 715 O O . GLU A 1 92 ? -0.062 19.253 -0.789 1.00 90.81 92 GLU A O 1
ATOM 720 N N . GLU A 1 93 ? 0.037 18.676 -2.958 1.00 84.50 93 GLU A N 1
ATOM 721 C CA . GLU A 1 93 ? -1.133 17.790 -2.945 1.00 84.50 93 GLU A CA 1
ATOM 722 C C . GLU A 1 93 ? -0.942 16.622 -1.967 1.00 84.50 93 GLU A C 1
ATOM 724 O O . GLU A 1 93 ? -1.809 16.371 -1.129 1.00 84.50 93 GLU A O 1
ATOM 729 N N . GLN A 1 94 ? 0.214 15.948 -1.991 1.00 79.44 94 GLN A N 1
ATOM 730 C CA . GLN A 1 94 ? 0.525 14.870 -1.044 1.00 79.44 94 GLN A CA 1
ATOM 731 C C . GLN A 1 94 ? 0.526 15.364 0.408 1.00 79.44 94 GLN A C 1
ATOM 733 O O . GLN A 1 94 ? -0.017 14.699 1.293 1.00 79.44 94 GLN A O 1
ATOM 738 N N . LYS A 1 95 ? 1.094 16.548 0.669 1.00 86.81 95 LYS A N 1
ATOM 7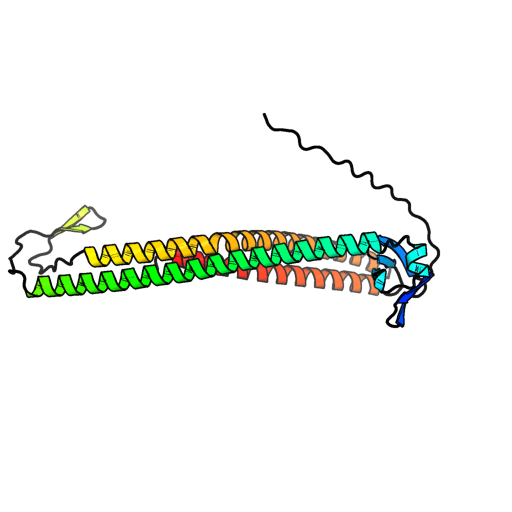39 C CA . LYS A 1 95 ? 1.062 17.169 2.001 1.00 86.81 95 LYS A CA 1
ATOM 740 C C . LYS A 1 95 ? -0.356 17.542 2.422 1.00 86.81 95 LYS A C 1
ATOM 742 O O . LYS A 1 95 ? -0.676 17.391 3.599 1.00 86.81 95 LYS A O 1
ATOM 747 N N . ALA A 1 96 ? -1.190 18.031 1.506 1.00 87.50 96 ALA A N 1
ATOM 748 C CA . ALA A 1 96 ? -2.583 18.359 1.789 1.00 87.50 96 ALA A CA 1
ATOM 749 C C . ALA A 1 96 ? -3.381 17.102 2.165 1.00 87.50 96 ALA A C 1
ATOM 751 O O . ALA A 1 96 ? -4.018 17.090 3.215 1.00 87.50 96 ALA A O 1
ATOM 752 N N . VAL A 1 97 ? -3.242 16.021 1.390 1.00 82.62 97 VAL A N 1
ATOM 753 C CA . VAL A 1 97 ? -3.869 14.722 1.688 1.00 82.62 97 VAL A CA 1
ATOM 754 C C . VAL A 1 97 ? -3.394 14.175 3.036 1.00 82.62 97 VAL A C 1
ATOM 756 O O . VAL A 1 97 ? -4.212 13.750 3.848 1.00 82.62 97 VAL A O 1
ATOM 759 N N . ALA A 1 98 ? -2.091 14.233 3.327 1.00 82.25 98 ALA A N 1
ATOM 760 C CA . ALA A 1 98 ? -1.554 13.774 4.610 1.00 82.25 98 ALA A CA 1
ATOM 761 C C . ALA A 1 98 ? -2.081 14.597 5.801 1.00 82.25 98 ALA A C 1
ATOM 763 O O . ALA A 1 98 ? -2.359 14.046 6.866 1.00 82.25 98 ALA A O 1
ATOM 764 N N . ARG A 1 99 ? -2.242 15.917 5.631 1.00 84.19 99 ARG A N 1
AT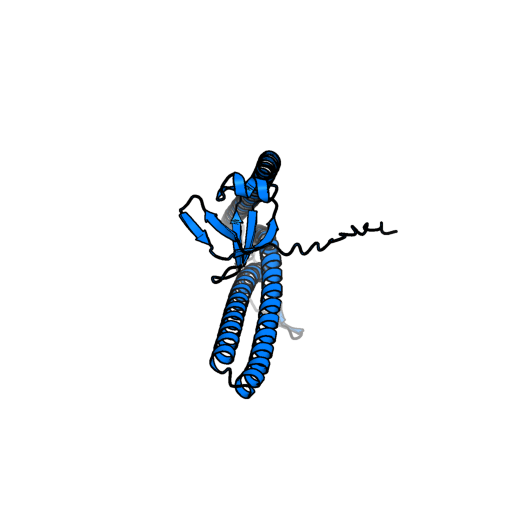OM 765 C CA . ARG A 1 99 ? -2.838 16.791 6.655 1.00 84.19 99 ARG A CA 1
ATOM 766 C C . ARG A 1 99 ? -4.310 16.470 6.881 1.00 84.19 99 ARG A C 1
ATOM 768 O O . ARG A 1 99 ? -4.708 16.344 8.033 1.00 84.19 99 ARG A O 1
ATOM 775 N N . GLU A 1 100 ? -5.081 16.300 5.809 1.00 82.62 100 GLU A N 1
ATOM 776 C CA . GLU A 1 100 ? -6.498 15.929 5.884 1.00 82.62 100 GLU A CA 1
ATOM 777 C C . GLU A 1 100 ? -6.682 14.577 6.587 1.00 82.62 100 GLU A C 1
ATOM 779 O O . GLU A 1 100 ? -7.529 14.444 7.469 1.00 82.62 100 GLU A O 1
ATOM 784 N N . GLN A 1 101 ? -5.839 13.590 6.269 1.00 77.81 101 GLN A N 1
ATOM 785 C CA . GLN A 1 101 ? -5.846 12.290 6.943 1.00 77.81 101 GLN A CA 1
ATOM 786 C C . GLN A 1 101 ? -5.535 12.425 8.436 1.00 77.81 101 GLN A C 1
ATOM 788 O O . GLN A 1 101 ? -6.306 11.930 9.257 1.00 77.81 101 GLN A O 1
ATOM 793 N N . ALA A 1 102 ? -4.466 13.139 8.798 1.00 82.88 102 ALA A N 1
ATOM 794 C CA . ALA A 1 102 ? -4.077 13.333 10.195 1.00 82.88 102 ALA A CA 1
ATOM 795 C C . ALA A 1 102 ? -5.131 14.110 11.004 1.00 82.88 102 ALA A C 1
ATOM 797 O O . ALA A 1 102 ? -5.352 13.829 12.183 1.00 82.88 102 ALA A O 1
ATOM 798 N N . GLU A 1 103 ? -5.792 15.092 10.390 1.00 84.62 103 GLU A N 1
ATOM 799 C CA . GLU A 1 103 ? -6.897 15.820 11.014 1.00 84.62 103 GLU A CA 1
ATOM 800 C C . GLU A 1 103 ? -8.127 14.920 11.188 1.00 84.62 103 GLU A C 1
ATOM 802 O O . GLU A 1 103 ? -8.718 14.887 12.268 1.00 84.62 103 GLU A O 1
ATOM 807 N N . GLY A 1 104 ? -8.461 14.118 10.173 1.00 80.25 104 GLY A N 1
ATOM 808 C CA . GLY A 1 104 ? -9.521 13.113 10.252 1.00 80.25 104 GLY A CA 1
ATOM 809 C C . GLY A 1 104 ? -9.290 12.086 11.365 1.00 80.25 104 GLY A C 1
ATOM 810 O O . GLY A 1 104 ? -10.225 11.764 12.095 1.00 80.25 104 GLY A O 1
ATOM 811 N N . GLU A 1 105 ? -8.050 11.620 11.551 1.00 81.25 105 GLU A N 1
ATOM 812 C CA . GLU A 1 105 ? -7.687 10.711 12.647 1.00 81.25 105 GLU A CA 1
ATOM 813 C C . GLU A 1 105 ? -7.862 11.354 14.020 1.00 81.25 105 GLU A C 1
ATOM 815 O O . GLU A 1 105 ? -8.506 10.769 14.891 1.00 81.25 105 GLU A O 1
ATOM 820 N N . LYS A 1 106 ? -7.355 12.578 14.201 1.00 86.44 106 LYS A N 1
ATOM 821 C CA . LYS A 1 106 ? -7.522 13.316 15.460 1.00 86.44 106 LYS A CA 1
ATOM 822 C C . LYS A 1 106 ? -8.991 13.544 15.792 1.00 86.44 106 LYS A C 1
ATOM 824 O O . LYS A 1 106 ? -9.391 13.363 16.939 1.00 86.44 106 LYS A O 1
ATOM 829 N N . ASN A 1 107 ? -9.793 13.915 14.797 1.00 84.88 107 ASN A N 1
ATOM 830 C CA . ASN A 1 107 ? -11.225 14.131 14.978 1.00 84.88 107 ASN A CA 1
ATOM 831 C C . ASN A 1 107 ? -11.945 12.820 15.328 1.00 84.88 107 ASN A C 1
ATOM 833 O O . ASN A 1 107 ? -12.779 12.808 16.230 1.00 84.88 107 ASN A O 1
ATOM 837 N N . ALA A 1 108 ? -11.582 11.704 14.686 1.00 80.56 108 ALA A N 1
ATOM 838 C CA . ALA A 1 108 ? -12.135 10.388 15.005 1.00 80.56 108 ALA A CA 1
ATOM 839 C C . ALA A 1 108 ? -11.794 9.945 16.439 1.00 80.56 108 ALA A C 1
ATOM 841 O O . ALA A 1 108 ? -12.657 9.432 17.152 1.00 80.56 108 ALA A O 1
ATOM 842 N N . GLU A 1 109 ? -10.550 10.151 16.878 1.00 85.44 109 GLU A N 1
ATOM 843 C CA . GLU A 1 109 ? -10.116 9.844 18.246 1.00 85.44 109 GLU A CA 1
ATOM 844 C C . GLU A 1 109 ? -10.795 10.738 19.288 1.00 85.44 109 GLU A C 1
ATOM 846 O O . GLU A 1 109 ? -11.206 10.251 20.347 1.00 85.44 109 GLU A O 1
ATOM 851 N N . ALA A 1 110 ? -10.956 12.029 18.986 1.00 87.94 110 ALA A N 1
ATOM 852 C CA . ALA A 1 110 ? -11.680 12.963 19.841 1.00 87.94 110 ALA A CA 1
ATOM 853 C C . ALA A 1 110 ? -13.156 12.557 19.985 1.00 87.94 110 ALA A C 1
ATOM 855 O O . ALA A 1 110 ? -13.651 12.452 21.108 1.00 87.94 110 ALA A O 1
ATOM 856 N N . ASP A 1 111 ? -13.828 12.236 18.876 1.00 84.31 111 ASP A N 1
ATOM 857 C CA . ASP A 1 111 ? -15.220 11.767 18.863 1.00 84.31 111 ASP A CA 1
ATOM 858 C C . ASP A 1 111 ? -15.394 10.465 19.667 1.00 84.31 111 ASP A C 1
ATOM 860 O O . ASP A 1 111 ? -16.365 10.305 20.421 1.00 84.31 111 ASP A O 1
ATOM 864 N N . LEU A 1 112 ? -14.445 9.528 19.545 1.00 87.38 112 LEU A N 1
ATOM 865 C CA . LEU A 1 112 ? -14.457 8.279 20.309 1.00 87.38 112 LEU A CA 1
ATOM 866 C C . LEU A 1 112 ? -14.256 8.533 21.808 1.00 87.38 112 LEU A C 1
ATOM 868 O O . LEU A 1 112 ? -14.950 7.940 22.639 1.00 87.38 112 LEU A O 1
ATOM 872 N N . THR A 1 113 ? -13.332 9.428 22.158 1.00 89.88 113 THR A N 1
ATOM 873 C CA . THR A 1 113 ? -13.065 9.816 23.549 1.00 89.88 113 THR A CA 1
ATOM 874 C C . THR A 1 113 ? -14.296 10.466 24.171 1.00 89.88 113 THR A C 1
ATOM 876 O O . THR A 1 113 ? -14.746 10.035 25.232 1.00 89.88 113 THR A O 1
ATOM 879 N N . GLN A 1 114 ? -14.916 11.413 23.465 1.00 87.75 114 GLN A N 1
ATOM 880 C CA . GLN A 1 114 ? -16.155 12.056 23.894 1.00 87.75 114 GLN A CA 1
ATOM 881 C C . GLN A 1 114 ? -17.288 11.036 24.083 1.00 87.75 114 GLN A C 1
ATOM 883 O O . GLN A 1 114 ? -18.004 11.079 25.085 1.00 87.75 114 GLN A O 1
ATOM 888 N N . SER A 1 115 ? -17.439 10.082 23.160 1.00 82.88 115 SER A N 1
ATOM 889 C CA . SER A 1 115 ? -18.450 9.020 23.276 1.00 82.88 115 SER A CA 1
ATOM 890 C C . SER A 1 115 ? -18.197 8.124 24.495 1.00 82.88 115 SER A C 1
ATOM 892 O O . SER A 1 115 ? -19.135 7.755 25.205 1.00 82.88 115 SER A O 1
ATOM 894 N N . ARG A 1 116 ? -16.928 7.816 24.799 1.00 84.19 116 ARG A N 1
ATOM 895 C CA . ARG A 1 116 ? -16.540 7.055 25.995 1.00 84.19 116 ARG A CA 1
ATO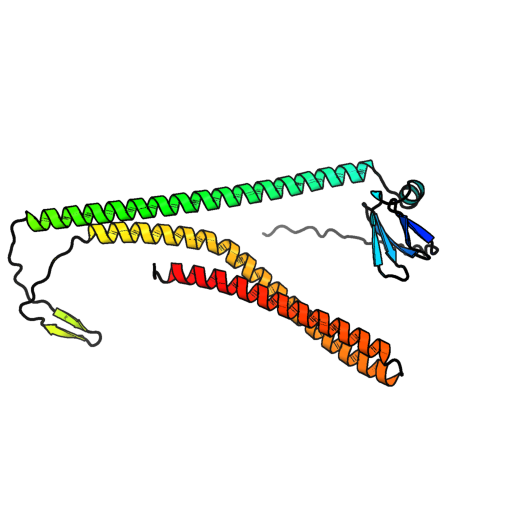M 896 C C . ARG A 1 116 ? -16.875 7.810 27.281 1.00 84.19 116 ARG A C 1
ATOM 898 O O . ARG A 1 116 ? -17.451 7.214 28.190 1.00 84.19 116 ARG A O 1
ATOM 905 N N . GLU A 1 117 ? -16.576 9.104 27.351 1.00 88.56 117 GLU A N 1
ATOM 906 C CA . GLU A 1 117 ? -16.928 9.947 28.501 1.00 88.56 117 GLU A CA 1
ATOM 907 C C . GLU A 1 117 ? -18.446 10.034 28.701 1.00 88.56 117 GLU A C 1
ATOM 909 O O . GLU A 1 117 ? -18.943 9.882 29.819 1.00 88.56 117 GLU A O 1
ATOM 914 N N . GLN A 1 118 ? -19.208 10.210 27.617 1.00 84.31 118 GLN A N 1
ATOM 915 C CA . GLN A 1 118 ? -20.670 10.240 27.672 1.00 84.31 118 GLN A CA 1
ATOM 916 C C . GLN A 1 118 ? -21.261 8.902 28.125 1.00 84.31 118 GLN A C 1
ATOM 918 O O . GLN A 1 118 ? -22.179 8.898 28.948 1.00 84.31 118 GLN A O 1
ATOM 923 N N . SER A 1 119 ? -20.713 7.781 27.647 1.00 78.00 119 SER A N 1
ATOM 924 C CA . SER A 1 119 ? -21.083 6.439 28.104 1.00 78.00 119 SER A CA 1
ATOM 925 C C . SER A 1 119 ? -20.806 6.260 29.596 1.00 78.00 119 SER A C 1
ATOM 927 O O . SER A 1 119 ? -21.691 5.836 30.335 1.00 78.00 119 SER A O 1
ATOM 929 N N . GLN A 1 120 ? -19.615 6.637 30.074 1.00 84.25 120 GLN A N 1
ATOM 930 C CA . GLN A 1 120 ? -19.269 6.562 31.499 1.00 84.25 120 GLN A CA 1
ATOM 931 C C . GLN A 1 120 ? -20.183 7.447 32.354 1.00 84.25 120 GLN A C 1
ATOM 933 O O . GLN A 1 120 ? -20.653 7.026 33.410 1.00 84.25 120 GLN A O 1
ATOM 938 N N . ALA A 1 121 ? -20.490 8.661 31.894 1.00 85.81 121 ALA A N 1
ATOM 939 C CA . ALA A 1 121 ? -21.414 9.554 32.584 1.00 85.81 121 ALA A CA 1
ATOM 940 C C . ALA A 1 121 ? -22.848 8.999 32.606 1.00 85.81 121 ALA A C 1
ATOM 942 O O . ALA A 1 121 ? -23.559 9.176 33.597 1.00 85.81 121 ALA A O 1
ATOM 943 N N . ALA A 1 122 ? -23.291 8.344 31.529 1.00 80.19 122 ALA A N 1
ATOM 944 C CA . ALA A 1 122 ? -24.582 7.664 31.471 1.00 80.19 122 ALA A CA 1
ATOM 945 C C . ALA A 1 122 ? -24.624 6.458 32.422 1.00 80.19 122 ALA A C 1
ATOM 947 O O . ALA A 1 122 ? -25.612 6.281 33.132 1.00 80.19 122 ALA A O 1
ATOM 948 N N . GLU A 1 123 ? -23.540 5.687 32.516 1.00 77.00 123 GLU A N 1
ATOM 949 C CA . GLU A 1 123 ? -23.412 4.565 33.450 1.00 77.00 123 GLU A CA 1
ATOM 950 C C . GLU A 1 123 ? -23.425 5.034 34.913 1.00 77.00 123 GLU A C 1
ATOM 952 O O . GLU A 1 123 ? -24.167 4.493 35.734 1.00 77.00 123 GLU A O 1
ATOM 957 N N . GLN A 1 124 ? -22.682 6.096 35.241 1.00 83.94 124 GLN A N 1
ATOM 958 C CA . GLN A 1 124 ? -22.709 6.705 36.574 1.00 83.94 124 GLN A CA 1
ATOM 959 C C . GLN A 1 124 ? -24.106 7.215 36.934 1.00 83.94 124 GLN A C 1
ATOM 961 O O . GLN A 1 124 ? -24.581 6.971 38.047 1.00 83.94 124 GLN A O 1
ATOM 966 N N . ARG A 1 125 ? -24.788 7.883 35.993 1.00 82.31 125 ARG A N 1
ATOM 967 C CA . ARG A 1 125 ? -26.181 8.315 36.166 1.00 82.31 125 ARG A CA 1
ATOM 968 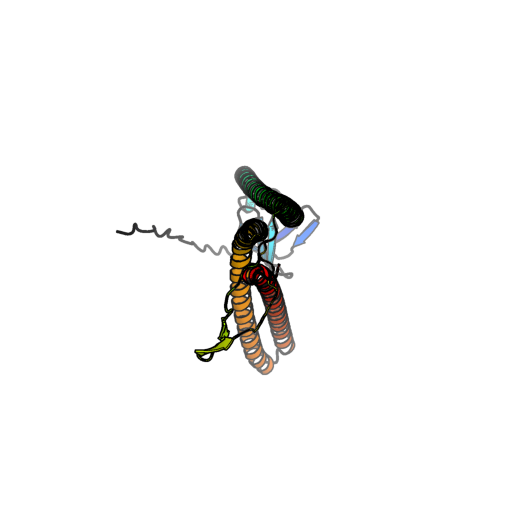C C . ARG A 1 125 ? -27.102 7.122 36.403 1.00 82.31 125 ARG A C 1
ATOM 970 O O . ARG A 1 125 ? -27.844 7.136 37.378 1.00 82.31 125 ARG A O 1
ATOM 977 N N . ALA A 1 126 ? -27.000 6.065 35.598 1.00 77.00 126 ALA A N 1
ATOM 978 C CA . ALA A 1 126 ? -27.792 4.850 35.769 1.00 77.00 126 ALA A CA 1
ATOM 979 C C . ALA A 1 126 ? -27.534 4.173 37.127 1.00 77.00 126 ALA A C 1
ATOM 981 O O . ALA A 1 126 ? -28.479 3.751 37.791 1.00 77.00 126 ALA A O 1
ATOM 982 N N . ALA A 1 127 ? -26.281 4.123 37.588 1.00 79.12 127 ALA A N 1
ATOM 983 C CA . ALA A 1 127 ? -25.924 3.584 38.898 1.00 79.12 127 ALA A CA 1
ATOM 984 C C . ALA A 1 127 ? -26.485 4.434 40.052 1.00 79.12 127 ALA A C 1
ATOM 986 O O . ALA A 1 127 ? -26.963 3.887 41.050 1.00 79.12 127 ALA A O 1
ATOM 987 N N . GLN A 1 128 ? -26.459 5.764 39.921 1.00 82.50 128 GLN A N 1
ATOM 988 C CA . GLN A 1 128 ? -27.087 6.675 40.881 1.00 82.50 128 GLN A CA 1
ATOM 989 C C . GLN A 1 128 ? -28.605 6.488 40.907 1.00 82.50 128 GLN A C 1
ATOM 991 O O . GLN A 1 128 ? -29.163 6.308 41.988 1.00 82.50 128 GLN A O 1
ATOM 996 N N . THR A 1 129 ? -29.254 6.448 39.739 1.00 80.19 129 THR A N 1
ATOM 997 C CA . THR A 1 129 ? -30.689 6.168 39.616 1.00 80.19 129 THR A CA 1
ATOM 998 C C . THR A 1 129 ? -31.031 4.814 40.222 1.00 80.19 129 THR A C 1
ATOM 1000 O O . THR A 1 129 ? -31.968 4.728 40.996 1.00 80.19 129 THR A O 1
ATOM 1003 N N . TYR A 1 130 ? -30.253 3.761 39.970 1.00 74.19 130 TYR A N 1
ATOM 1004 C CA . TYR A 1 130 ? -30.480 2.450 40.582 1.00 74.19 130 TYR A CA 1
ATOM 1005 C C . TYR A 1 130 ? -30.378 2.480 42.116 1.00 74.19 130 TYR A C 1
ATOM 1007 O O . TYR A 1 130 ? -31.129 1.789 42.808 1.00 74.19 130 TYR A O 1
ATOM 1015 N N . ARG A 1 131 ? -29.452 3.277 42.668 1.00 78.69 131 ARG A N 1
ATOM 1016 C CA . ARG A 1 131 ? -29.301 3.440 44.122 1.00 78.69 131 ARG A CA 1
ATOM 1017 C C . ARG A 1 131 ? -30.465 4.202 44.753 1.00 78.69 131 ARG A C 1
ATOM 1019 O O . ARG A 1 131 ? -30.855 3.848 45.862 1.00 78.69 131 ARG A O 1
ATOM 1026 N N . SER A 1 132 ? -30.978 5.236 44.086 1.00 80.94 132 SER A N 1
ATOM 1027 C CA . SER A 1 132 ? -32.011 6.128 44.630 1.00 80.94 132 SER A CA 1
ATOM 1028 C C . SER A 1 132 ? -33.441 5.756 44.230 1.00 80.94 132 SER A C 1
ATOM 1030 O O . SER A 1 132 ? -34.384 6.207 44.879 1.00 80.94 132 SER A O 1
ATOM 1032 N N . ALA A 1 133 ? -33.625 4.947 43.185 1.00 74.56 133 ALA A N 1
ATOM 1033 C CA . ALA A 1 133 ? -34.941 4.592 42.676 1.00 74.56 133 ALA A CA 1
ATOM 1034 C C . ALA A 1 133 ? -35.702 3.674 43.649 1.00 74.56 133 ALA A C 1
ATOM 1036 O O . ALA A 1 133 ? -35.112 2.760 44.241 1.00 74.56 133 ALA A O 1
ATOM 1037 N N . PRO A 1 134 ? -37.033 3.848 43.769 1.00 69.12 134 PRO A N 1
ATOM 1038 C CA . PRO A 1 134 ? -37.891 2.886 44.444 1.00 69.12 134 PRO A CA 1
ATOM 1039 C C . PRO A 1 134 ? -37.737 1.511 43.789 1.00 69.12 134 PRO A C 1
ATOM 1041 O O . PRO A 1 134 ? -38.005 1.337 42.600 1.00 69.12 134 PRO A O 1
ATOM 1044 N N . LYS A 1 135 ? -37.287 0.521 44.561 1.00 70.19 135 LYS A N 1
ATOM 1045 C CA . LYS A 1 135 ? -37.104 -0.843 44.059 1.00 70.19 135 LYS A CA 1
ATOM 1046 C C . LYS A 1 135 ? -38.458 -1.545 44.019 1.00 70.19 135 LYS A C 1
ATOM 1048 O O . LYS A 1 135 ? -39.059 -1.785 45.061 1.00 70.19 135 LYS A O 1
ATOM 1053 N N . GLY A 1 136 ? -38.930 -1.863 42.817 1.00 64.19 136 GLY A N 1
ATOM 1054 C CA . GLY A 1 136 ? -40.116 -2.690 42.598 1.00 64.19 136 GLY A CA 1
ATOM 1055 C C . GLY A 1 136 ? -39.756 -4.160 42.382 1.00 64.19 136 GLY A C 1
ATOM 1056 O O . GLY A 1 136 ? -38.658 -4.486 41.933 1.00 64.19 136 GLY A O 1
ATOM 1057 N N . THR A 1 137 ? -40.692 -5.062 42.673 1.00 61.59 137 THR A N 1
ATOM 1058 C CA . THR A 1 137 ? -40.586 -6.472 42.282 1.00 61.59 137 THR A CA 1
ATOM 1059 C C . THR A 1 137 ? -41.214 -6.646 40.905 1.00 61.59 137 THR A C 1
ATOM 1061 O O . THR A 1 137 ? -42.416 -6.452 40.746 1.00 61.59 137 THR A O 1
ATOM 1064 N N . LEU A 1 138 ? -40.412 -7.025 39.910 1.00 59.25 138 LEU A N 1
ATOM 1065 C CA . LEU A 1 138 ? -40.931 -7.468 38.620 1.00 59.25 138 LEU A CA 1
ATOM 1066 C C . LEU A 1 138 ? -41.253 -8.967 38.723 1.00 59.25 138 LEU A C 1
ATOM 1068 O O . LEU A 1 138 ? -40.346 -9.790 38.836 1.00 59.25 138 LEU A O 1
ATOM 1072 N N . SER A 1 139 ? -42.534 -9.328 38.723 1.00 59.50 139 SER A N 1
ATOM 1073 C CA . SER A 1 139 ? -42.998 -10.719 38.739 1.00 59.50 139 SER A CA 1
ATOM 1074 C C . SER A 1 139 ? -43.434 -11.151 37.335 1.00 59.50 139 SER A C 1
ATOM 1076 O O . SER A 1 139 ? -44.305 -10.547 36.717 1.00 59.50 139 SER A O 1
ATOM 1078 N N . GLY A 1 140 ? -42.811 -12.207 36.808 1.00 65.38 140 GLY A N 1
ATOM 1079 C CA . GLY A 1 140 ? -43.079 -12.733 35.469 1.00 65.38 140 GLY A CA 1
ATOM 1080 C C . GLY A 1 140 ? -42.340 -14.047 35.213 1.00 65.38 140 GLY A C 1
ATOM 1081 O O . GLY A 1 140 ? -41.501 -14.460 36.010 1.00 65.38 140 GLY A O 1
ATOM 1082 N N . GLN A 1 141 ? -42.670 -14.733 34.117 1.00 69.31 141 GLN A N 1
ATOM 1083 C CA . GLN A 1 141 ? -41.955 -15.938 33.680 1.00 69.31 141 GLN A CA 1
ATOM 1084 C C . GLN A 1 141 ? -40.947 -15.548 32.594 1.00 69.31 141 GLN A C 1
ATOM 1086 O O . GLN A 1 141 ? -41.333 -14.920 31.610 1.00 69.31 141 GLN A O 1
ATOM 1091 N N . VAL A 1 142 ? -39.673 -15.912 32.765 1.00 65.44 142 VAL A N 1
ATOM 1092 C CA . VAL A 1 142 ? -38.625 -15.679 31.759 1.00 65.44 142 VAL A CA 1
ATOM 1093 C C . VAL A 1 142 ? -38.425 -16.959 30.950 1.00 65.44 142 VAL A C 1
ATOM 1095 O O . VAL A 1 142 ? -38.120 -18.016 31.505 1.00 65.44 142 VAL A O 1
ATOM 1098 N N . PHE A 1 143 ? -38.587 -16.856 29.633 1.00 64.50 143 PHE A N 1
ATOM 1099 C CA . PHE A 1 143 ? -38.305 -17.931 28.685 1.00 64.50 143 PHE A CA 1
ATOM 1100 C C . PHE A 1 143 ? -37.045 -17.580 27.894 1.00 64.50 143 PHE A C 1
ATOM 1102 O O . PHE A 1 143 ? -36.925 -16.458 27.403 1.00 64.50 143 PHE A O 1
ATOM 1109 N N . VAL A 1 144 ? -36.121 -18.532 27.754 1.00 66.62 144 VAL A N 1
ATOM 1110 C CA . VAL A 1 144 ? -34.978 -18.401 26.840 1.00 66.62 144 VAL A CA 1
ATOM 1111 C C . VAL A 1 144 ? -35.223 -19.293 25.636 1.00 66.62 144 VAL A C 1
ATOM 1113 O O . VAL A 1 144 ? -35.412 -20.501 25.782 1.00 66.62 144 VAL A O 1
ATOM 1116 N N . SER A 1 145 ? -35.218 -18.690 24.452 1.00 61.44 145 SER A N 1
ATOM 1117 C CA . SER A 1 145 ? -35.394 -19.401 23.191 1.00 61.44 145 SER A CA 1
ATOM 1118 C C . SER A 1 145 ? -34.063 -20.006 22.747 1.00 61.44 145 SER A C 1
ATOM 1120 O O . SER A 1 145 ? -33.147 -19.277 22.361 1.00 61.44 145 SER A O 1
ATOM 1122 N N . ALA A 1 146 ? -33.938 -21.334 22.784 1.00 64.44 146 ALA A N 1
ATOM 1123 C CA . ALA A 1 146 ? -32.785 -22.028 22.215 1.00 64.44 146 ALA A CA 1
ATOM 1124 C C . ALA A 1 146 ? -32.970 -22.276 20.708 1.00 64.44 146 ALA A C 1
ATOM 1126 O O . ALA A 1 146 ? -34.088 -22.316 20.190 1.00 64.44 146 ALA A O 1
ATOM 1127 N N . ARG A 1 147 ? -31.858 -22.519 19.997 1.00 59.47 147 ARG A N 1
ATOM 1128 C CA . ARG A 1 147 ? -31.793 -22.711 18.529 1.00 59.47 147 ARG A CA 1
ATOM 1129 C C . ARG A 1 147 ? -32.631 -23.892 17.984 1.00 59.47 147 ARG A C 1
ATOM 1131 O O . ARG A 1 147 ? -32.659 -24.091 16.777 1.00 59.47 147 ARG A O 1
ATOM 1138 N N . GLY A 1 148 ? -33.325 -24.647 18.843 1.00 62.44 148 GLY A N 1
ATOM 1139 C CA . GLY A 1 148 ? -34.126 -25.832 18.514 1.00 62.44 148 GLY A CA 1
ATOM 1140 C C . GLY A 1 148 ? -35.644 -25.723 18.732 1.00 62.44 148 GLY A C 1
ATOM 1141 O O . GLY A 1 148 ? -36.302 -26.755 18.709 1.00 62.44 148 GLY A O 1
ATOM 1142 N N . ARG A 1 149 ? -36.219 -24.525 18.939 1.00 57.44 149 ARG A N 1
ATOM 1143 C CA . ARG A 1 149 ? -37.645 -24.306 19.318 1.00 57.44 149 ARG A CA 1
ATOM 1144 C C . ARG A 1 149 ? -38.053 -24.817 20.711 1.00 57.44 149 ARG A C 1
ATOM 1146 O O . ARG A 1 149 ? -39.207 -24.640 21.093 1.00 57.44 149 ARG A O 1
ATOM 1153 N N . GLU A 1 150 ? -37.138 -25.380 21.492 1.00 68.06 150 GLU A N 1
ATOM 1154 C CA . GLU A 1 150 ? -37.356 -25.597 22.923 1.00 68.06 150 GLU A CA 1
ATOM 1155 C C . GLU A 1 150 ? -37.100 -24.302 23.700 1.00 68.06 150 GLU A C 1
ATOM 1157 O O . GLU A 1 150 ? -36.018 -23.713 23.629 1.00 68.06 150 GLU A O 1
ATOM 1162 N N . ASN A 1 151 ? -38.111 -23.876 24.454 1.00 65.38 151 ASN A N 1
ATOM 1163 C CA . ASN A 1 151 ? -37.993 -22.798 25.424 1.00 65.38 151 ASN A CA 1
ATOM 1164 C C . ASN A 1 151 ? -37.872 -23.426 26.811 1.00 65.38 151 ASN A C 1
ATOM 1166 O O . ASN A 1 151 ? -38.779 -24.141 27.239 1.00 65.38 151 ASN A O 1
ATOM 1170 N N . PHE A 1 152 ? -36.796 -23.134 27.539 1.00 64.69 152 PHE A N 1
ATOM 1171 C CA . PHE A 1 152 ? -36.698 -23.510 28.948 1.00 64.69 152 PHE A CA 1
ATOM 1172 C C . PHE A 1 152 ? -37.108 -22.334 29.833 1.00 64.69 152 PHE A C 1
ATOM 1174 O O . PHE A 1 152 ? -36.688 -21.189 29.637 1.00 64.69 152 PHE A O 1
ATOM 1181 N N . LYS A 1 153 ? -37.972 -22.629 30.807 1.00 66.12 153 LYS A N 1
ATOM 1182 C CA . LYS A 1 153 ? -38.395 -21.673 31.825 1.00 66.12 153 LYS A CA 1
ATOM 1183 C C . LYS A 1 153 ? -37.254 -21.503 32.816 1.00 66.12 153 LYS A C 1
ATOM 1185 O O . LYS A 1 153 ? -36.914 -22.435 33.543 1.00 66.12 153 LYS A O 1
ATOM 1190 N N . LEU A 1 154 ? -36.684 -20.308 32.855 1.00 57.00 154 LEU A N 1
ATOM 1191 C CA . LEU A 1 154 ? -35.829 -19.921 33.964 1.00 57.00 154 LEU A CA 1
ATOM 1192 C C . LEU A 1 154 ? -36.741 -19.721 35.185 1.00 57.00 154 LEU A C 1
ATOM 1194 O O . LEU A 1 154 ? -37.804 -19.112 35.068 1.00 57.00 154 LEU A O 1
ATOM 1198 N N . GLY A 1 155 ? -36.381 -20.321 36.323 1.00 64.44 155 GLY A N 1
ATOM 1199 C CA . GLY A 1 155 ? -37.141 -20.234 37.575 1.00 64.44 155 GLY A CA 1
ATOM 1200 C C . GLY A 1 155 ? -37.180 -18.813 38.155 1.00 64.44 155 GLY A C 1
ATOM 1201 O O . GLY A 1 155 ? -37.165 -17.823 37.431 1.00 64.44 155 GLY A O 1
ATOM 1202 N N . ALA A 1 156 ? -37.220 -18.678 39.482 1.00 60.75 156 ALA A N 1
ATOM 1203 C CA . ALA A 1 156 ? -37.043 -17.365 40.102 1.00 60.75 156 ALA A CA 1
ATOM 1204 C C . ALA A 1 156 ? -35.611 -16.867 39.834 1.00 60.75 156 ALA A C 1
ATOM 1206 O O . ALA A 1 156 ? -34.656 -17.403 40.391 1.00 60.75 156 ALA A O 1
ATOM 1207 N N . VAL A 1 157 ? -35.463 -15.867 38.962 1.00 56.78 157 VAL A N 1
ATOM 1208 C CA . VAL A 1 157 ? -34.167 -15.275 38.603 1.00 56.78 157 VAL A CA 1
ATOM 1209 C C . VAL A 1 157 ? -34.195 -13.783 38.912 1.00 56.78 157 VAL A C 1
ATOM 1211 O O . VAL A 1 157 ? -35.091 -13.068 38.468 1.00 56.78 157 VAL A O 1
ATOM 1214 N N . GLN A 1 158 ? -33.206 -13.306 39.672 1.00 54.16 158 GLN A N 1
ATOM 1215 C CA . GLN A 1 158 ? -32.932 -11.874 39.785 1.00 54.16 158 GLN A CA 1
ATOM 1216 C C . GLN A 1 158 ? -32.261 -11.401 38.494 1.00 54.16 158 GLN A C 1
ATOM 1218 O O . GLN A 1 158 ? -31.164 -11.845 38.166 1.00 54.16 158 GLN A O 1
ATOM 1223 N N . GLY A 1 159 ? -32.924 -10.506 37.764 1.00 54.59 159 GLY A N 1
ATOM 1224 C CA . GLY A 1 159 ? -32.355 -9.814 36.612 1.00 54.59 159 GLY A CA 1
ATOM 1225 C C . GLY A 1 159 ? -32.190 -8.329 36.910 1.00 54.59 159 GLY A C 1
ATOM 1226 O O . GLY A 1 159 ? -33.119 -7.685 37.395 1.00 54.59 159 GLY A O 1
ATOM 1227 N N . THR A 1 160 ? -31.019 -7.775 36.615 1.00 53.59 160 THR A N 1
ATOM 1228 C CA . THR A 1 160 ? -30.794 -6.327 36.576 1.00 53.59 160 THR A CA 1
ATOM 1229 C C . THR A 1 160 ? -31.144 -5.796 35.188 1.00 53.59 160 THR A C 1
ATOM 1231 O O . THR A 1 160 ? -30.606 -6.253 34.181 1.00 53.59 160 THR A O 1
ATOM 1234 N N . LEU A 1 161 ? -32.047 -4.816 35.123 1.00 55.88 161 LEU A N 1
ATOM 1235 C CA . LEU A 1 161 ? -32.272 -4.010 33.923 1.00 55.88 161 LEU A CA 1
ATOM 1236 C C . LEU A 1 161 ? -31.183 -2.937 33.870 1.00 55.88 161 LEU A C 1
ATOM 1238 O O . LEU A 1 161 ? -31.177 -2.015 34.683 1.00 55.88 161 LEU A O 1
ATOM 1242 N N . PHE A 1 162 ? -30.242 -3.084 32.943 1.00 54.97 162 PHE A N 1
ATOM 1243 C CA . PHE A 1 162 ? -29.233 -2.063 32.675 1.00 54.97 162 PHE A CA 1
ATOM 1244 C C . PHE A 1 162 ? -29.809 -1.005 31.730 1.00 54.97 162 PHE A C 1
ATOM 1246 O O . PHE A 1 162 ? -30.518 -1.341 30.779 1.00 54.97 162 PHE A O 1
ATOM 1253 N N . GLY A 1 163 ? -29.504 0.270 31.984 1.00 63.59 163 GLY A N 1
ATOM 1254 C CA . GLY A 1 163 ? -29.793 1.343 31.033 1.00 63.59 163 GLY A CA 1
ATOM 1255 C C . GLY A 1 163 ? -29.016 1.092 29.743 1.00 63.59 163 GLY A C 1
ATOM 1256 O O . GLY A 1 163 ? -27.789 1.009 29.773 1.00 63.59 163 GLY A O 1
ATOM 1257 N N . ARG A 1 164 ? -29.727 0.921 28.624 1.00 72.12 164 ARG A N 1
ATOM 1258 C CA . ARG A 1 164 ? -29.117 0.635 27.315 1.00 72.12 164 ARG A CA 1
ATOM 1259 C C . ARG A 1 164 ? -28.375 1.855 26.750 1.00 72.12 164 ARG A C 1
ATOM 1261 O O . ARG A 1 164 ? -27.432 1.697 25.986 1.00 72.12 164 ARG A O 1
ATOM 1268 N N . ASP A 1 165 ? -28.729 3.042 27.224 1.00 75.31 165 ASP A N 1
ATOM 1269 C CA . ASP A 1 165 ? -28.259 4.337 26.736 1.00 75.31 165 ASP A CA 1
ATOM 1270 C C . ASP A 1 165 ? -26.727 4.464 26.718 1.00 75.31 165 ASP A C 1
ATOM 1272 O O . ASP A 1 165 ? -26.164 4.950 25.743 1.00 75.31 165 ASP A O 1
ATOM 1276 N N . ALA A 1 166 ? -26.034 3.996 27.764 1.00 75.06 166 ALA A N 1
ATOM 1277 C CA . ALA A 1 166 ? -24.569 4.040 27.818 1.00 75.06 166 ALA A CA 1
ATOM 1278 C C . ALA A 1 166 ? -23.936 3.176 26.714 1.00 75.06 166 ALA A C 1
ATOM 1280 O O . ALA A 1 166 ? -23.027 3.619 26.012 1.00 75.06 166 ALA A O 1
ATOM 1281 N N . MET A 1 167 ? -24.475 1.969 26.517 1.00 73.94 167 MET A N 1
ATOM 1282 C CA . MET A 1 167 ? -24.021 1.052 25.471 1.00 73.94 167 MET A CA 1
ATOM 1283 C C . MET A 1 167 ? -24.302 1.617 24.080 1.00 73.94 167 MET A C 1
ATOM 1285 O O . MET A 1 167 ? -23.417 1.576 23.232 1.00 73.94 167 MET A O 1
ATOM 1289 N N . ASP A 1 168 ? -25.486 2.190 23.856 1.00 83.94 168 ASP A N 1
ATOM 1290 C CA . ASP A 1 168 ? -25.859 2.766 22.560 1.00 83.94 168 ASP A CA 1
ATOM 1291 C C . ASP A 1 168 ? -24.952 3.957 22.187 1.00 83.94 168 ASP A C 1
ATOM 1293 O O . ASP A 1 168 ? -24.505 4.056 21.042 1.00 83.94 168 ASP A O 1
ATOM 1297 N N . ILE A 1 169 ? -24.612 4.819 23.156 1.00 79.88 169 ILE A N 1
ATOM 1298 C CA . ILE A 1 169 ? -23.680 5.945 22.964 1.00 79.88 169 ILE A CA 1
ATOM 1299 C C . ILE A 1 169 ? -22.282 5.442 22.589 1.00 79.88 169 ILE A C 1
ATOM 1301 O O . ILE A 1 169 ? -21.696 5.905 21.606 1.00 79.88 169 ILE A O 1
ATOM 1305 N N . LEU A 1 170 ? -21.742 4.486 23.353 1.00 81.50 170 LEU A N 1
ATOM 1306 C CA . LEU A 1 170 ? -20.403 3.958 23.094 1.00 81.50 170 LEU A CA 1
ATOM 1307 C C . LEU A 1 170 ? -20.337 3.241 21.741 1.00 81.50 170 LEU A C 1
ATOM 1309 O O . LEU A 1 170 ? -19.388 3.448 20.984 1.00 81.50 170 LEU A O 1
ATOM 1313 N N . LEU A 1 171 ? -21.356 2.442 21.416 1.00 84.06 171 LEU A N 1
ATOM 1314 C CA . LEU A 1 171 ? -21.423 1.686 20.167 1.00 84.06 171 LEU A CA 1
ATOM 1315 C C . LEU A 1 171 ? -21.499 2.615 18.948 1.00 84.06 171 LEU A C 1
ATOM 1317 O O . LEU A 1 171 ? -20.852 2.350 17.935 1.00 84.06 171 LEU A O 1
ATOM 1321 N N . ALA A 1 172 ? -22.236 3.726 19.049 1.00 85.25 172 ALA A N 1
ATOM 1322 C CA . ALA A 1 172 ? -22.293 4.738 17.996 1.00 85.25 172 ALA A CA 1
ATOM 1323 C C . ALA A 1 172 ? -20.924 5.404 17.759 1.00 85.25 172 ALA A C 1
ATOM 1325 O O . ALA A 1 172 ? -20.504 5.545 16.607 1.00 85.25 172 ALA A O 1
ATOM 1326 N N . GLY A 1 173 ? -20.206 5.758 18.831 1.00 84.12 173 GLY A N 1
ATOM 1327 C CA . GLY A 1 173 ? -18.858 6.330 18.745 1.00 84.12 173 GLY A CA 1
ATOM 1328 C C . GLY A 1 173 ? -17.836 5.363 18.143 1.00 84.12 173 GLY A C 1
ATOM 1329 O O . GLY A 1 173 ? -17.117 5.718 17.209 1.00 84.12 173 GLY A O 1
ATOM 1330 N N . LEU A 1 174 ? -17.831 4.114 18.619 1.00 85.75 174 LEU A N 1
ATOM 1331 C CA . LEU A 1 174 ? -16.991 3.029 18.099 1.00 85.75 174 LEU A CA 1
ATOM 1332 C C . LEU A 1 174 ? -17.249 2.776 16.611 1.00 85.75 174 LEU A C 1
ATOM 1334 O O . LEU A 1 174 ? -16.307 2.677 15.824 1.00 85.75 174 LEU A O 1
ATOM 1338 N N . LYS A 1 175 ? -18.523 2.735 16.207 1.00 87.44 175 LYS A N 1
ATOM 1339 C CA . LYS A 1 175 ? -18.893 2.568 14.802 1.00 87.44 175 LYS A CA 1
ATOM 1340 C C . LYS A 1 175 ? -18.346 3.701 13.934 1.00 87.44 175 LYS A C 1
ATOM 1342 O O . LYS A 1 175 ? -17.752 3.431 12.894 1.00 87.44 175 LYS A O 1
ATOM 1347 N N . ARG A 1 176 ? -18.531 4.955 14.354 1.00 87.12 176 ARG A N 1
ATOM 1348 C CA . ARG A 1 176 ? -18.064 6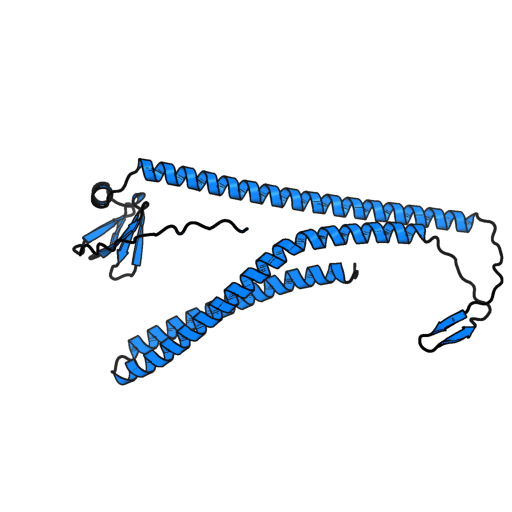.120 13.592 1.00 87.12 176 ARG A CA 1
ATOM 1349 C C . ARG A 1 176 ? -16.542 6.132 13.450 1.00 87.12 176 ARG A C 1
ATOM 1351 O O . ARG A 1 176 ? -16.041 6.404 12.363 1.00 87.12 176 ARG A O 1
ATOM 1358 N N . TYR A 1 177 ? -15.823 5.791 14.519 1.00 87.81 177 TYR A N 1
ATOM 1359 C CA . TYR A 1 177 ? -14.369 5.648 14.491 1.00 87.81 177 TYR A CA 1
ATOM 1360 C C . TYR A 1 177 ? -13.919 4.599 13.463 1.00 87.81 177 TYR A C 1
ATOM 1362 O O . TYR A 1 177 ? -13.059 4.876 12.624 1.00 87.81 177 TYR A O 1
ATOM 1370 N N . ALA A 1 178 ? -14.546 3.420 13.475 1.00 88.88 178 ALA A N 1
ATOM 1371 C CA . ALA A 1 178 ? -14.231 2.360 12.523 1.00 88.88 178 ALA A CA 1
ATOM 1372 C C . ALA A 1 178 ? -14.562 2.737 11.075 1.00 88.88 178 ALA A C 1
ATOM 1374 O O . ALA A 1 178 ? -13.757 2.463 10.189 1.00 88.88 178 ALA A O 1
ATOM 1375 N N . ASP A 1 179 ? -15.694 3.405 10.829 1.00 89.25 179 ASP A N 1
ATOM 1376 C CA . ASP A 1 179 ? -16.071 3.862 9.486 1.00 89.25 179 ASP A CA 1
ATOM 1377 C C . ASP A 1 179 ? -15.005 4.827 8.907 1.00 89.25 179 ASP A C 1
ATOM 1379 O O . ASP A 1 179 ? -14.630 4.698 7.738 1.00 89.25 179 ASP A O 1
ATOM 1383 N N . ILE A 1 180 ? -14.446 5.729 9.730 1.00 87.56 180 ILE A N 1
ATOM 1384 C CA . ILE A 1 180 ? -13.361 6.645 9.322 1.00 87.56 180 ILE A CA 1
ATOM 1385 C C . ILE A 1 180 ? -12.074 5.875 9.000 1.00 87.56 180 ILE A C 1
ATOM 1387 O O . ILE A 1 180 ? -11.477 6.095 7.943 1.00 87.56 180 ILE A O 1
ATOM 1391 N N . LYS A 1 181 ? -11.660 4.938 9.863 1.00 89.06 181 LYS A N 1
ATOM 1392 C CA . LYS A 1 181 ? -10.452 4.127 9.630 1.00 89.06 181 LYS A CA 1
ATOM 1393 C C . LYS A 1 181 ? -10.577 3.248 8.384 1.00 89.06 181 LYS A C 1
ATOM 1395 O O . LYS A 1 181 ? -9.656 3.189 7.573 1.00 89.06 181 LYS A O 1
ATOM 1400 N N . ILE A 1 182 ? -11.746 2.650 8.159 1.00 90.25 182 ILE A N 1
ATOM 1401 C CA . ILE A 1 182 ? -12.059 1.905 6.931 1.00 90.25 182 ILE A CA 1
ATOM 1402 C C . ILE A 1 182 ? -11.914 2.802 5.695 1.00 90.25 182 ILE A C 1
ATOM 1404 O O . ILE A 1 182 ? -11.292 2.402 4.709 1.00 90.25 182 ILE A O 1
ATOM 1408 N N . GLN A 1 183 ? -12.455 4.024 5.735 1.00 87.88 183 GLN A N 1
ATOM 1409 C CA . GLN A 1 183 ? -12.343 4.968 4.622 1.00 87.88 183 GLN A CA 1
ATOM 1410 C C . GLN A 1 183 ? -10.881 5.331 4.321 1.00 87.88 183 GLN A C 1
ATOM 1412 O O . GLN A 1 183 ? -10.497 5.362 3.150 1.00 87.88 183 GLN A O 1
ATOM 1417 N N . GLN A 1 184 ? -10.065 5.549 5.356 1.00 86.06 184 GLN A N 1
ATOM 1418 C CA . GLN A 1 184 ? -8.638 5.862 5.221 1.00 86.06 184 GLN A CA 1
ATOM 1419 C C . GLN A 1 184 ? -7.830 4.702 4.620 1.00 86.06 184 GLN A C 1
ATOM 1421 O O . GLN A 1 184 ? -6.929 4.942 3.820 1.00 86.06 184 GLN A O 1
ATOM 1426 N N . LEU A 1 185 ? -8.181 3.452 4.939 1.00 88.25 185 LEU A N 1
ATOM 1427 C CA . LEU A 1 185 ? -7.470 2.256 4.469 1.00 88.25 185 LEU A CA 1
ATOM 1428 C C . LEU A 1 185 ? -7.861 1.810 3.048 1.00 88.25 185 LEU A C 1
ATOM 1430 O O . LEU A 1 185 ? -7.064 1.162 2.367 1.00 88.25 185 LEU A O 1
ATOM 1434 N N . ASN A 1 186 ? -9.049 2.178 2.555 1.00 86.88 186 ASN A N 1
ATOM 1435 C CA . ASN A 1 186 ? -9.532 1.749 1.233 1.00 86.88 186 ASN A CA 1
ATOM 1436 C C . ASN A 1 186 ? -8.667 2.254 0.061 1.00 86.88 186 ASN A C 1
ATOM 1438 O O . ASN A 1 186 ? -8.443 1.517 -0.901 1.00 86.88 186 ASN A O 1
ATOM 1442 N N . GLY A 1 187 ? -8.164 3.491 0.133 1.00 85.38 187 GLY A N 1
ATOM 1443 C CA . GLY A 1 187 ? -7.264 4.051 -0.884 1.00 85.38 187 GLY A CA 1
ATOM 1444 C C . GLY A 1 187 ? -5.931 3.292 -0.967 1.00 85.38 187 GLY A C 1
ATOM 1445 O O . GLY A 1 187 ? -5.619 2.730 -2.023 1.00 85.38 187 GLY A O 1
ATOM 1446 N N . PRO A 1 188 ? -5.170 3.204 0.143 1.00 89.19 188 PRO A N 1
ATOM 1447 C CA . PRO A 1 188 ? -3.951 2.403 0.236 1.00 89.19 188 PRO A CA 1
ATOM 1448 C C . PRO A 1 188 ? -4.139 0.943 -0.187 1.00 89.19 188 PRO A C 1
ATOM 1450 O O . PRO A 1 188 ? -3.285 0.406 -0.891 1.00 89.19 188 PRO A O 1
ATOM 1453 N N . LEU A 1 189 ? -5.267 0.310 0.165 1.00 90.94 189 LEU A N 1
ATOM 1454 C CA . LEU A 1 189 ? -5.565 -1.064 -0.249 1.00 90.94 189 LEU A CA 1
ATOM 1455 C C . LEU A 1 189 ? -5.641 -1.196 -1.776 1.00 90.94 189 LEU A C 1
ATOM 1457 O O . LEU A 1 189 ? -5.079 -2.137 -2.338 1.00 90.94 189 LEU A O 1
ATOM 1461 N N . GLY A 1 190 ? -6.311 -0.255 -2.449 1.00 87.62 190 GLY A N 1
ATOM 1462 C CA . GLY A 1 190 ? -6.416 -0.240 -3.908 1.00 87.62 190 GLY A CA 1
ATOM 1463 C C . GLY A 1 190 ? -5.054 -0.088 -4.591 1.00 87.62 190 GLY A C 1
ATOM 1464 O O . GLY A 1 190 ? -4.754 -0.813 -5.542 1.00 87.62 190 GLY A O 1
ATOM 1465 N N . VAL A 1 191 ? -4.199 0.796 -4.066 1.00 90.12 191 VAL A N 1
ATOM 1466 C CA . VAL A 1 191 ? -2.822 0.982 -4.558 1.00 90.12 191 VAL A CA 1
ATOM 1467 C C . VAL A 1 191 ? -1.988 -0.281 -4.338 1.00 90.12 191 VAL A C 1
ATOM 1469 O O . VAL A 1 191 ? -1.352 -0.769 -5.272 1.00 90.12 191 VAL A O 1
ATOM 1472 N N . ALA A 1 192 ? -2.030 -0.861 -3.137 1.00 90.50 192 ALA A N 1
ATOM 1473 C CA . ALA A 1 192 ? -1.304 -2.089 -2.823 1.00 90.50 192 ALA A CA 1
ATOM 1474 C C . ALA A 1 192 ? -1.761 -3.268 -3.697 1.00 90.50 192 ALA A C 1
ATOM 1476 O O . ALA A 1 192 ? -0.933 -4.043 -4.175 1.00 90.50 192 ALA A O 1
ATOM 1477 N N . GLN A 1 193 ? -3.063 -3.373 -3.981 1.00 94.56 193 GLN A N 1
ATOM 1478 C CA . GLN A 1 193 ? -3.607 -4.385 -4.886 1.00 94.56 193 GLN A CA 1
ATOM 1479 C C . GLN A 1 193 ? -3.105 -4.203 -6.326 1.00 94.56 193 GLN A C 1
ATOM 1481 O O . GLN A 1 193 ? -2.748 -5.183 -6.985 1.00 94.56 193 GLN A O 1
ATOM 1486 N N . ALA A 1 194 ? -3.064 -2.963 -6.823 1.00 91.12 194 ALA A N 1
ATOM 1487 C CA . ALA A 1 194 ? -2.524 -2.663 -8.146 1.00 91.12 194 ALA A CA 1
ATOM 1488 C C . ALA A 1 194 ? -1.026 -3.003 -8.234 1.00 91.12 194 ALA A C 1
ATOM 1490 O O . ALA A 1 194 ? -0.600 -3.650 -9.194 1.00 91.12 194 ALA A O 1
ATOM 1491 N N . ASN A 1 195 ? -0.252 -2.652 -7.202 1.00 90.31 195 ASN A N 1
ATOM 1492 C CA . ASN A 1 195 ? 1.173 -2.968 -7.105 1.00 90.31 195 ASN A CA 1
ATOM 1493 C C . ASN A 1 195 ? 1.427 -4.479 -7.069 1.00 90.31 195 ASN A C 1
ATOM 1495 O O . ASN A 1 195 ? 2.304 -4.964 -7.781 1.00 90.31 195 ASN A O 1
ATOM 1499 N N . LEU A 1 196 ? 0.633 -5.234 -6.301 1.00 95.06 196 LEU A N 1
ATOM 1500 C CA . LEU A 1 196 ? 0.713 -6.694 -6.269 1.00 95.06 196 LEU A CA 1
ATOM 1501 C C . LEU A 1 196 ? 0.462 -7.292 -7.658 1.00 95.06 196 LEU A C 1
ATOM 1503 O O . LEU A 1 196 ? 1.273 -8.083 -8.137 1.00 95.06 196 LEU A O 1
ATOM 1507 N N . LYS A 1 197 ? -0.598 -6.853 -8.346 1.00 96.25 197 LYS A N 1
ATOM 1508 C CA . LYS A 1 197 ? -0.915 -7.321 -9.703 1.00 96.25 197 LYS A CA 1
ATOM 1509 C C . LYS A 1 197 ? 0.206 -7.009 -10.701 1.00 96.25 197 LYS A C 1
ATOM 1511 O O . LYS A 1 197 ? 0.525 -7.835 -11.556 1.00 96.25 197 LYS A O 1
ATOM 1516 N N . GLN A 1 198 ? 0.815 -5.827 -10.599 1.00 90.88 198 GLN A N 1
ATOM 1517 C CA . GLN A 1 198 ? 1.956 -5.459 -11.437 1.00 90.88 198 GLN A CA 1
ATOM 1518 C C . GLN A 1 198 ? 3.181 -6.331 -11.134 1.00 90.88 198 GLN A C 1
ATOM 1520 O O . GLN A 1 198 ? 3.850 -6.798 -12.056 1.00 90.88 198 GLN A O 1
ATOM 1525 N N . ALA A 1 199 ? 3.469 -6.585 -9.857 1.00 92.00 199 ALA A N 1
ATOM 1526 C CA . ALA A 1 199 ? 4.592 -7.419 -9.449 1.00 92.00 199 ALA A CA 1
ATOM 1527 C C . ALA A 1 199 ? 4.408 -8.890 -9.868 1.00 92.00 199 ALA A C 1
ATOM 1529 O O . ALA A 1 199 ? 5.369 -9.526 -10.297 1.00 92.00 199 ALA A O 1
ATOM 1530 N N . GLU A 1 200 ? 3.181 -9.417 -9.826 1.00 95.38 200 GLU A N 1
ATOM 1531 C CA . GLU A 1 200 ? 2.834 -10.742 -10.361 1.00 95.38 200 GLU A CA 1
ATOM 1532 C C . GLU A 1 200 ? 3.110 -10.843 -11.866 1.00 95.38 200 GLU A C 1
ATOM 1534 O O . GLU A 1 200 ? 3.743 -11.802 -12.318 1.00 95.38 200 GLU A O 1
ATOM 1539 N N . ALA A 1 201 ? 2.693 -9.834 -12.638 1.00 92.62 201 ALA A N 1
ATOM 1540 C CA . ALA A 1 201 ? 2.969 -9.773 -14.071 1.00 92.62 201 ALA A CA 1
ATOM 1541 C C . ALA A 1 201 ? 4.481 -9.703 -14.358 1.00 92.62 201 ALA A C 1
ATOM 1543 O O . ALA A 1 201 ? 4.976 -10.404 -15.245 1.00 92.62 201 ALA A O 1
ATOM 1544 N N . ASN A 1 202 ? 5.222 -8.912 -13.576 1.00 88.44 202 ASN A N 1
ATOM 1545 C CA . ASN A 1 202 ? 6.675 -8.795 -13.692 1.00 88.44 202 ASN A CA 1
ATOM 1546 C C . ASN A 1 202 ? 7.386 -10.116 -13.356 1.00 88.44 202 ASN A C 1
ATOM 1548 O O . ASN A 1 202 ? 8.287 -10.523 -14.088 1.00 88.44 202 ASN A O 1
ATOM 1552 N N . GLU A 1 203 ? 6.970 -10.823 -12.298 1.00 94.62 203 GLU A N 1
ATOM 1553 C CA . GLU A 1 203 ? 7.523 -12.140 -11.958 1.00 94.62 203 GLU A CA 1
ATOM 1554 C C . GLU A 1 203 ? 7.255 -13.156 -13.077 1.00 94.62 203 GLU A C 1
ATOM 1556 O O . GLU A 1 203 ? 8.156 -13.902 -13.466 1.00 94.62 203 GLU A O 1
ATOM 1561 N N . GLN A 1 204 ? 6.046 -13.171 -13.644 1.00 94.75 204 GLN A N 1
ATOM 1562 C CA . GLN A 1 204 ? 5.710 -14.071 -14.750 1.00 94.75 204 GLN A CA 1
ATOM 1563 C C . GLN A 1 204 ? 6.540 -13.774 -16.009 1.00 94.75 204 GLN A C 1
ATOM 1565 O O . GLN A 1 204 ? 7.030 -14.703 -16.665 1.00 94.75 204 GLN A O 1
ATOM 1570 N N . ALA A 1 205 ? 6.743 -12.494 -16.330 1.00 90.56 205 ALA A N 1
ATOM 1571 C CA . ALA A 1 205 ? 7.612 -12.078 -17.424 1.00 90.56 205 ALA A CA 1
ATOM 1572 C C . ALA A 1 205 ? 9.070 -12.507 -17.181 1.00 90.56 205 ALA A C 1
ATOM 1574 O O . ALA A 1 205 ? 9.688 -13.092 -18.071 1.00 90.56 205 ALA A O 1
ATOM 1575 N N . ALA A 1 206 ? 9.593 -12.307 -15.966 1.00 90.94 206 ALA A N 1
ATOM 1576 C CA . ALA A 1 206 ? 10.960 -12.684 -15.609 1.00 90.94 206 ALA A CA 1
ATOM 1577 C C . ALA A 1 206 ? 11.181 -14.206 -15.659 1.00 90.94 206 ALA A C 1
ATOM 1579 O O . ALA A 1 206 ? 12.187 -14.662 -16.198 1.00 90.94 206 ALA A O 1
ATOM 1580 N N . ARG A 1 207 ? 10.206 -15.007 -15.207 1.00 93.75 207 ARG A N 1
ATOM 1581 C CA . ARG A 1 207 ? 10.243 -16.477 -15.340 1.00 93.75 207 ARG A CA 1
ATOM 1582 C C . ARG A 1 207 ? 10.257 -16.925 -16.801 1.00 93.75 207 ARG A C 1
ATOM 1584 O O . ARG A 1 207 ? 10.990 -17.842 -17.166 1.00 93.75 207 ARG A O 1
ATOM 1591 N N . THR A 1 208 ? 9.465 -16.269 -17.648 1.00 92.94 208 THR A N 1
ATOM 1592 C CA . THR A 1 208 ? 9.435 -16.555 -19.092 1.00 92.94 208 THR A CA 1
ATOM 1593 C C . THR A 1 208 ? 10.777 -16.210 -19.743 1.00 92.94 208 THR A C 1
ATOM 1595 O O . THR A 1 208 ? 11.293 -16.978 -20.561 1.00 92.94 208 THR A O 1
ATOM 1598 N N . ALA A 1 209 ? 11.381 -15.087 -19.345 1.00 86.38 209 ALA A N 1
ATOM 1599 C CA . ALA A 1 209 ? 12.713 -14.687 -19.784 1.00 86.38 209 ALA A CA 1
ATOM 1600 C C . ALA A 1 209 ? 13.794 -15.675 -19.314 1.00 86.38 209 ALA A C 1
ATOM 1602 O O . ALA A 1 209 ? 14.638 -16.065 -20.118 1.00 86.38 209 ALA A O 1
ATOM 1603 N N . GLU A 1 210 ? 13.733 -16.155 -18.067 1.00 91.62 210 GLU A N 1
ATOM 1604 C CA . GLU A 1 210 ? 14.640 -17.186 -17.549 1.00 91.62 210 GLU A CA 1
ATOM 1605 C C . GLU A 1 210 ? 14.539 -18.487 -18.351 1.00 91.62 210 GLU A C 1
ATOM 1607 O O . GLU A 1 210 ? 15.560 -19.044 -18.756 1.00 91.62 210 GLU A O 1
ATOM 1612 N N . GLN A 1 211 ? 13.323 -18.951 -18.655 1.00 93.12 211 GLN A N 1
ATOM 1613 C CA . GLN A 1 211 ? 13.127 -20.162 -19.454 1.00 93.12 211 GLN A CA 1
ATOM 1614 C C . GLN A 1 211 ? 13.627 -19.992 -20.895 1.00 93.12 211 GLN A C 1
ATOM 1616 O O . GLN A 1 211 ? 14.226 -20.906 -21.468 1.00 93.12 211 GLN A O 1
ATOM 1621 N N . THR A 1 212 ? 13.440 -18.803 -21.467 1.00 91.00 212 THR A N 1
ATOM 1622 C CA . THR A 1 212 ? 13.967 -18.460 -22.794 1.00 91.00 212 THR A CA 1
ATOM 1623 C C . THR A 1 212 ? 15.496 -18.437 -22.786 1.00 91.00 212 THR A C 1
ATOM 1625 O O . THR A 1 212 ? 16.121 -19.024 -23.670 1.00 91.00 212 THR A O 1
ATOM 1628 N N . ALA A 1 213 ? 16.108 -17.835 -21.762 1.00 88.69 213 ALA A N 1
ATOM 1629 C CA . ALA A 1 213 ? 17.556 -17.803 -21.577 1.00 88.69 213 ALA A CA 1
ATOM 1630 C C . ALA A 1 213 ? 18.134 -19.209 -21.359 1.00 88.69 213 ALA A C 1
ATOM 1632 O O . ALA A 1 213 ? 19.182 -19.534 -21.913 1.00 88.69 213 ALA A O 1
ATOM 1633 N N . PHE A 1 214 ? 17.431 -20.071 -20.621 1.00 91.69 214 PHE A N 1
ATOM 1634 C CA . PHE A 1 214 ? 17.802 -21.474 -20.458 1.00 91.69 214 PHE A CA 1
ATOM 1635 C C . PHE A 1 214 ? 17.819 -22.209 -21.800 1.00 91.69 214 PHE A C 1
ATOM 1637 O O . PHE A 1 214 ? 18.836 -22.807 -22.151 1.00 91.69 214 PHE A O 1
ATOM 1644 N N . ASN A 1 215 ? 16.753 -22.101 -22.595 1.00 89.69 215 ASN A N 1
ATOM 1645 C CA . ASN A 1 215 ? 16.699 -22.724 -23.918 1.00 89.69 215 ASN A CA 1
ATOM 1646 C C . ASN A 1 215 ? 17.799 -22.189 -24.853 1.00 89.69 215 ASN A C 1
ATOM 1648 O O . ASN A 1 215 ? 18.462 -22.966 -25.537 1.00 89.69 215 ASN A O 1
ATOM 1652 N N . ALA A 1 216 ? 18.048 -20.875 -24.843 1.00 87.38 216 ALA A N 1
ATOM 1653 C CA . ALA A 1 216 ? 19.133 -20.262 -25.609 1.00 87.38 216 ALA A CA 1
ATOM 1654 C C . ALA A 1 216 ? 20.519 -20.755 -25.152 1.00 87.38 216 ALA A C 1
ATOM 1656 O O . ALA A 1 216 ? 21.392 -21.008 -25.983 1.00 87.38 216 ALA A O 1
ATOM 1657 N N . SER A 1 217 ? 20.709 -20.956 -23.843 1.00 89.25 217 SER A N 1
ATOM 1658 C CA . SER A 1 217 ? 21.961 -21.475 -23.285 1.00 89.25 217 SER A CA 1
ATOM 1659 C C . SER A 1 217 ? 22.295 -22.876 -23.810 1.00 89.25 217 SER A C 1
ATOM 1661 O O . SER A 1 217 ? 23.459 -23.149 -24.093 1.00 89.25 217 SER A O 1
ATOM 1663 N N . LEU A 1 218 ? 21.290 -23.735 -24.030 1.00 88.50 218 LEU A N 1
ATOM 1664 C CA . LEU A 1 218 ? 21.490 -25.079 -24.584 1.00 88.50 218 LEU A CA 1
ATOM 1665 C C . LEU A 1 218 ? 22.047 -25.024 -26.014 1.00 88.50 218 LEU A C 1
ATOM 1667 O O . LEU A 1 218 ? 22.958 -25.781 -26.349 1.00 88.50 218 LEU A O 1
ATOM 1671 N N . ASN A 1 219 ? 21.564 -24.080 -26.827 1.00 84.50 219 ASN A N 1
ATOM 1672 C CA . ASN A 1 219 ? 22.065 -23.868 -28.187 1.00 84.50 219 ASN A CA 1
ATOM 1673 C C . ASN A 1 219 ? 23.516 -23.361 -28.185 1.00 84.50 219 ASN A C 1
ATOM 1675 O O . ASN A 1 219 ? 24.348 -23.871 -28.932 1.00 84.50 219 ASN A O 1
ATOM 1679 N N . LEU A 1 220 ? 23.837 -22.400 -27.311 1.00 81.44 220 LEU A N 1
ATOM 1680 C CA . LEU A 1 220 ? 25.189 -21.837 -27.178 1.00 81.44 220 LEU A CA 1
ATOM 1681 C C . LEU A 1 220 ? 26.210 -22.857 -26.652 1.00 81.44 220 LEU A C 1
ATOM 1683 O O . LEU A 1 220 ? 27.377 -22.839 -27.045 1.00 81.44 220 LEU A O 1
ATOM 1687 N N . ILE A 1 221 ? 25.778 -23.767 -25.777 1.00 80.25 221 ILE A N 1
ATOM 1688 C CA . ILE A 1 221 ? 26.590 -24.902 -25.323 1.00 80.25 221 ILE A CA 1
ATOM 1689 C C . ILE A 1 221 ? 26.901 -25.829 -26.504 1.00 80.25 221 ILE A C 1
ATOM 1691 O O . ILE A 1 221 ? 28.047 -26.245 -26.655 1.00 80.25 221 ILE A O 1
ATOM 1695 N N . GLY A 1 222 ? 25.917 -26.102 -27.369 1.00 79.00 222 GLY A N 1
ATOM 1696 C CA . GLY A 1 222 ? 26.109 -26.892 -28.589 1.00 79.00 222 GLY A CA 1
ATOM 1697 C C . GLY A 1 222 ? 27.080 -26.264 -29.597 1.00 79.00 222 GLY A C 1
ATOM 1698 O O . GLY A 1 222 ? 27.707 -26.990 -30.364 1.00 79.00 222 GLY A O 1
ATOM 1699 N N . SER A 1 223 ? 27.255 -24.938 -29.569 1.00 80.00 223 SER A N 1
ATOM 1700 C CA . SER A 1 223 ? 28.189 -24.200 -30.430 1.00 80.00 223 SER A CA 1
ATOM 1701 C C . SER A 1 223 ? 29.549 -23.893 -29.779 1.00 80.00 223 SER A C 1
ATOM 1703 O O . SER A 1 223 ? 30.337 -23.151 -30.359 1.00 80.00 223 SER A O 1
ATOM 1705 N N . GLY A 1 224 ? 29.831 -24.418 -28.578 1.00 81.56 224 GLY A N 1
ATOM 1706 C CA . GLY A 1 224 ? 31.103 -24.225 -27.861 1.00 81.56 224 GLY A CA 1
ATOM 1707 C C . GLY A 1 224 ? 31.229 -22.920 -27.055 1.00 81.56 224 GLY A C 1
ATOM 1708 O O . GLY A 1 224 ? 32.244 -22.704 -26.391 1.00 81.56 224 GLY A O 1
ATOM 1709 N N . ASN A 1 225 ? 30.197 -22.068 -27.025 1.00 85.75 225 ASN A N 1
ATOM 1710 C CA . ASN A 1 225 ? 30.201 -20.770 -26.329 1.00 85.75 225 ASN A CA 1
ATOM 1711 C C . ASN A 1 225 ? 29.696 -20.880 -24.875 1.00 85.75 225 ASN A C 1
ATOM 1713 O O . ASN A 1 225 ? 28.780 -20.178 -24.439 1.00 85.75 225 ASN A O 1
ATOM 1717 N N . HIS A 1 226 ? 30.315 -21.757 -24.080 1.00 86.00 226 HIS A N 1
ATOM 1718 C CA . HIS A 1 226 ? 29.855 -22.080 -22.720 1.00 86.00 226 HIS A CA 1
ATOM 1719 C C . HIS A 1 226 ? 29.861 -20.891 -21.739 1.00 86.00 226 HIS A C 1
ATOM 1721 O O . HIS A 1 226 ? 29.007 -20.809 -20.855 1.00 86.00 226 HIS A O 1
ATOM 1727 N N . ALA A 1 227 ? 30.815 -19.962 -21.871 1.00 85.75 227 ALA A N 1
ATOM 1728 C CA . ALA A 1 227 ? 30.941 -18.821 -20.960 1.00 85.75 227 ALA A CA 1
ATOM 1729 C C . ALA A 1 227 ? 29.809 -17.795 -21.137 1.00 85.75 227 ALA A C 1
ATOM 1731 O O . ALA A 1 227 ? 29.299 -17.254 -20.156 1.00 85.75 227 ALA A O 1
ATOM 1732 N N . GLU A 1 228 ? 29.402 -17.545 -22.381 1.00 85.06 228 GLU A N 1
ATOM 1733 C CA . GLU A 1 228 ? 28.296 -16.644 -22.716 1.00 85.06 228 GLU A CA 1
ATOM 1734 C C . GLU A 1 228 ? 26.951 -17.244 -22.292 1.00 85.06 228 GLU A C 1
ATOM 1736 O O . GLU A 1 228 ? 26.161 -16.573 -21.627 1.00 85.06 228 GLU A O 1
ATOM 1741 N N . ALA A 1 229 ? 26.757 -18.542 -22.557 1.00 83.25 229 ALA A N 1
ATOM 1742 C CA . ALA A 1 229 ? 25.589 -19.302 -22.115 1.00 83.25 229 ALA A CA 1
ATOM 1743 C C . ALA A 1 229 ? 25.369 -19.195 -20.597 1.00 83.25 229 ALA A C 1
ATOM 1745 O O . ALA A 1 229 ? 24.253 -18.948 -20.136 1.00 83.25 229 ALA A O 1
ATOM 1746 N N . ARG A 1 230 ? 26.448 -19.339 -19.816 1.00 87.19 230 ARG A N 1
ATOM 1747 C CA . ARG A 1 230 ? 26.396 -19.256 -18.353 1.00 87.19 230 ARG A CA 1
ATOM 1748 C C . ARG A 1 230 ? 26.065 -17.848 -17.865 1.00 87.19 230 ARG A C 1
ATOM 1750 O O . ARG A 1 230 ? 25.179 -17.700 -17.032 1.00 87.19 230 ARG A O 1
ATOM 1757 N N . ARG A 1 231 ? 26.718 -16.817 -18.414 1.00 87.31 231 ARG A N 1
ATOM 1758 C CA . ARG A 1 231 ? 26.457 -15.418 -18.029 1.00 87.31 231 ARG A CA 1
ATOM 1759 C C . ARG A 1 231 ? 25.015 -15.001 -18.310 1.00 87.31 231 ARG A C 1
ATOM 1761 O O . ARG A 1 231 ? 24.382 -14.423 -17.433 1.00 87.31 231 ARG A O 1
ATOM 1768 N N . ALA A 1 232 ? 24.491 -15.311 -19.496 1.00 83.50 232 ALA A N 1
ATOM 1769 C CA . ALA A 1 232 ? 23.121 -14.958 -19.866 1.00 83.50 232 ALA A CA 1
ATOM 1770 C C . ALA A 1 232 ? 22.086 -15.633 -18.949 1.00 83.50 232 ALA A C 1
ATOM 1772 O O . ALA A 1 232 ? 21.143 -14.987 -18.489 1.00 83.50 232 ALA A O 1
ATOM 1773 N N . LEU A 1 233 ? 22.294 -16.917 -18.631 1.00 89.69 233 LEU A N 1
ATOM 1774 C CA . LEU A 1 233 ? 21.423 -17.657 -17.721 1.00 89.69 233 LEU A CA 1
ATOM 1775 C C . LEU A 1 233 ? 21.506 -17.136 -16.277 1.00 89.69 233 LEU A C 1
ATOM 1777 O O . LEU A 1 233 ? 20.478 -17.030 -15.611 1.00 89.69 233 LEU A O 1
ATOM 1781 N N . ASP A 1 234 ? 22.703 -16.792 -15.795 1.00 91.25 234 ASP A N 1
ATOM 1782 C CA . ASP A 1 234 ? 22.897 -16.254 -14.444 1.00 91.25 234 ASP A CA 1
ATOM 1783 C C . ASP A 1 234 ? 22.223 -14.879 -14.274 1.00 91.25 234 ASP A C 1
ATOM 1785 O O . ASP A 1 234 ? 21.577 -14.639 -13.253 1.00 91.25 234 ASP A O 1
ATOM 1789 N N . VAL A 1 235 ? 22.284 -14.008 -15.291 1.00 91.00 235 VAL A N 1
ATOM 1790 C CA . VAL A 1 235 ? 21.569 -12.715 -15.296 1.00 91.00 235 VAL A CA 1
ATOM 1791 C C . VAL A 1 235 ? 20.055 -12.920 -15.262 1.00 91.00 235 VAL A C 1
ATOM 1793 O O . VAL A 1 235 ? 19.375 -12.316 -14.433 1.00 91.00 235 VAL A O 1
ATOM 1796 N N . ALA A 1 236 ? 19.518 -13.802 -16.110 1.00 89.12 236 ALA A N 1
ATOM 1797 C CA . ALA A 1 236 ? 18.078 -14.053 -16.153 1.00 89.12 236 ALA A CA 1
ATOM 1798 C C . ALA A 1 236 ? 17.556 -14.659 -14.835 1.00 89.12 236 ALA A C 1
ATOM 1800 O O . ALA A 1 236 ? 16.498 -14.275 -14.338 1.00 89.12 236 ALA A O 1
ATOM 1801 N N . ARG A 1 237 ? 18.345 -15.544 -14.210 1.00 93.12 237 ARG A N 1
ATOM 1802 C CA . ARG A 1 237 ? 18.076 -16.080 -12.867 1.00 93.12 237 ARG A CA 1
ATOM 1803 C C . ARG A 1 237 ? 18.063 -14.999 -11.796 1.00 93.12 237 ARG A C 1
ATOM 1805 O O . ARG A 1 237 ? 17.194 -15.025 -10.927 1.00 93.12 237 ARG A O 1
ATOM 1812 N N . ALA A 1 238 ? 19.024 -14.078 -11.827 1.00 92.31 238 ALA A N 1
ATOM 1813 C CA . ALA A 1 238 ? 19.072 -12.967 -10.881 1.00 92.31 238 ALA A CA 1
ATOM 1814 C C . ALA A 1 238 ? 17.821 -12.084 -11.012 1.00 92.31 238 ALA A C 1
ATOM 1816 O O . ALA A 1 238 ? 17.147 -11.840 -10.014 1.00 92.31 238 ALA A O 1
ATOM 1817 N N . GLN A 1 239 ? 17.439 -11.727 -12.242 1.00 88.50 239 GLN A N 1
ATOM 1818 C CA . GLN A 1 239 ? 16.223 -10.954 -12.520 1.00 88.50 239 GLN A CA 1
ATOM 1819 C C . GLN A 1 239 ? 14.948 -11.675 -12.061 1.00 88.50 239 GLN A C 1
ATOM 1821 O O . GLN A 1 239 ? 14.068 -11.057 -11.464 1.00 88.50 239 GLN A O 1
ATOM 1826 N N . SER A 1 240 ? 14.841 -12.993 -12.275 1.00 93.25 240 SER A N 1
ATOM 1827 C CA . SER A 1 240 ? 13.684 -13.750 -11.779 1.00 93.25 240 SER A CA 1
ATOM 1828 C C . SER A 1 240 ? 13.626 -13.812 -10.251 1.00 93.25 240 SER A C 1
ATOM 1830 O O . SER A 1 240 ? 12.526 -13.859 -9.694 1.00 93.25 240 SER A O 1
ATOM 1832 N N . ARG A 1 241 ? 14.772 -13.837 -9.558 1.00 94.69 241 ARG A N 1
ATOM 1833 C CA . ARG A 1 241 ? 14.813 -13.786 -8.087 1.00 94.69 241 ARG A CA 1
ATOM 1834 C C . ARG A 1 241 ? 14.354 -12.430 -7.571 1.00 94.69 241 ARG A C 1
ATOM 1836 O O . ARG A 1 241 ? 13.474 -12.392 -6.718 1.00 94.69 241 ARG A O 1
ATOM 1843 N N . GLU A 1 242 ? 14.886 -11.353 -8.138 1.00 92.31 242 GLU A N 1
ATOM 1844 C CA . GLU A 1 242 ? 14.521 -9.980 -7.783 1.00 92.31 242 GLU A CA 1
ATOM 1845 C C . GLU A 1 242 ? 13.022 -9.724 -7.998 1.00 92.31 242 GLU A C 1
ATOM 1847 O O . GLU A 1 242 ? 12.331 -9.245 -7.100 1.00 92.31 242 GLU A O 1
ATOM 1852 N N . ALA A 1 243 ? 12.471 -10.153 -9.140 1.00 90.38 243 ALA A N 1
ATOM 1853 C CA . ALA A 1 243 ? 11.043 -10.013 -9.421 1.00 90.38 243 ALA A CA 1
ATOM 1854 C C . ALA A 1 243 ? 10.162 -10.781 -8.416 1.00 90.38 243 ALA A C 1
ATOM 1856 O O . ALA A 1 243 ? 9.108 -10.293 -8.001 1.00 90.38 243 ALA A O 1
ATOM 1857 N N . ARG A 1 244 ? 10.604 -11.965 -7.975 1.00 95.06 244 ARG A N 1
ATOM 1858 C CA . ARG A 1 244 ? 9.904 -12.753 -6.950 1.00 95.06 244 ARG A CA 1
ATOM 1859 C C . ARG A 1 244 ? 9.958 -12.092 -5.573 1.00 95.06 244 ARG A C 1
ATOM 1861 O O . ARG A 1 244 ? 8.978 -12.151 -4.830 1.00 95.06 244 ARG A O 1
ATOM 1868 N N . GLU A 1 245 ? 11.092 -11.499 -5.212 1.00 95.25 245 GLU A N 1
ATOM 1869 C CA . GLU A 1 245 ? 11.233 -10.735 -3.970 1.00 95.25 245 GLU A CA 1
ATOM 1870 C C . GLU A 1 245 ? 10.329 -9.499 -3.982 1.00 95.25 245 GLU A C 1
ATOM 1872 O O . GLU A 1 245 ? 9.583 -9.288 -3.025 1.00 95.25 245 GLU A O 1
ATOM 1877 N N . ALA A 1 246 ? 10.285 -8.770 -5.100 1.00 91.25 246 ALA A N 1
ATOM 1878 C CA . ALA A 1 246 ? 9.380 -7.640 -5.287 1.00 91.25 246 ALA A CA 1
ATOM 1879 C C . ALA A 1 246 ? 7.900 -8.048 -5.160 1.00 91.25 246 ALA A C 1
ATOM 1881 O O . ALA A 1 246 ? 7.133 -7.380 -4.464 1.00 91.25 246 ALA A O 1
ATOM 1882 N N . ARG A 1 247 ? 7.491 -9.181 -5.756 1.00 97.38 247 ARG A N 1
ATOM 1883 C CA . ARG A 1 247 ? 6.121 -9.703 -5.596 1.00 97.38 247 ARG A CA 1
ATOM 1884 C C . ARG A 1 247 ? 5.807 -10.048 -4.143 1.00 97.38 247 ARG A C 1
ATOM 1886 O O . ARG A 1 247 ? 4.735 -9.701 -3.660 1.00 97.38 247 ARG A O 1
ATOM 1893 N N . ARG A 1 248 ? 6.729 -10.702 -3.429 1.00 97.00 248 ARG A N 1
ATOM 1894 C CA . ARG A 1 248 ? 6.551 -11.018 -1.999 1.00 97.00 248 ARG A CA 1
ATOM 1895 C C . ARG A 1 248 ? 6.409 -9.762 -1.146 1.00 97.00 248 ARG A C 1
ATOM 1897 O O . ARG A 1 248 ? 5.559 -9.734 -0.263 1.00 97.00 248 ARG A O 1
ATOM 1904 N N . ALA A 1 249 ? 7.206 -8.731 -1.414 1.00 95.19 249 ALA A N 1
ATOM 1905 C CA . ALA A 1 249 ? 7.089 -7.455 -0.717 1.00 95.19 249 ALA A CA 1
ATOM 1906 C C . ALA A 1 249 ? 5.709 -6.813 -0.950 1.00 95.19 249 ALA A C 1
ATOM 1908 O O . ALA A 1 249 ? 5.043 -6.429 0.011 1.00 95.19 249 ALA A O 1
ATOM 1909 N N . ALA A 1 250 ? 5.237 -6.785 -2.202 1.00 92.19 250 ALA A N 1
ATOM 1910 C CA . ALA A 1 250 ? 3.911 -6.265 -2.538 1.00 92.19 250 ALA A CA 1
ATOM 1911 C C . ALA A 1 250 ? 2.770 -7.089 -1.906 1.00 92.19 250 ALA A C 1
ATOM 1913 O O . ALA A 1 250 ? 1.780 -6.531 -1.438 1.00 92.19 250 ALA A O 1
ATOM 1914 N N . GLU A 1 251 ? 2.915 -8.416 -1.853 1.00 97.00 251 GLU A N 1
ATOM 1915 C CA . GLU A 1 251 ? 1.953 -9.325 -1.218 1.00 97.00 251 GLU A CA 1
ATOM 1916 C C . GLU A 1 251 ? 1.855 -9.089 0.291 1.00 97.00 251 GLU A C 1
ATOM 1918 O O . GLU A 1 251 ? 0.748 -9.044 0.833 1.00 97.00 251 GLU A O 1
ATOM 1923 N N . ASN A 1 252 ? 2.995 -8.895 0.959 1.00 96.12 252 ASN A N 1
ATOM 1924 C CA . ASN A 1 252 ? 3.035 -8.570 2.382 1.00 96.12 252 ASN A CA 1
ATOM 1925 C C . ASN A 1 252 ? 2.332 -7.237 2.657 1.00 96.12 252 ASN A C 1
ATOM 1927 O O . ASN A 1 252 ? 1.450 -7.192 3.510 1.00 96.12 252 ASN A O 1
ATOM 1931 N N . GLN A 1 253 ? 2.644 -6.192 1.882 1.00 92.62 253 GLN A N 1
ATOM 1932 C CA . GLN A 1 253 ? 2.022 -4.874 2.034 1.00 92.62 253 GLN A CA 1
ATOM 1933 C C . GLN A 1 253 ? 0.500 -4.929 1.826 1.00 92.62 253 GLN A C 1
ATOM 1935 O O . GLN A 1 253 ? -0.264 -4.374 2.613 1.00 92.62 253 GLN A O 1
ATOM 1940 N N . TYR A 1 254 ? 0.038 -5.629 0.785 1.00 94.50 254 TYR A N 1
ATOM 1941 C CA . TYR A 1 254 ? -1.394 -5.828 0.554 1.00 94.50 254 TYR A CA 1
ATOM 1942 C C . TYR A 1 254 ? -2.061 -6.591 1.709 1.00 94.50 254 TYR A C 1
ATOM 1944 O O . TYR A 1 254 ? -3.155 -6.230 2.145 1.00 94.50 254 TYR A O 1
ATOM 1952 N N . SER A 1 255 ? -1.405 -7.639 2.213 1.00 95.38 255 SER A N 1
ATOM 1953 C CA . SER A 1 255 ? -1.934 -8.475 3.295 1.00 95.38 255 SER A CA 1
ATOM 1954 C C . SER A 1 255 ? -2.017 -7.731 4.626 1.00 95.38 255 SER A C 1
ATOM 1956 O O . SER A 1 255 ? -2.981 -7.930 5.360 1.00 95.38 255 SER A O 1
ATOM 1958 N N . GLU A 1 256 ? -1.050 -6.863 4.917 1.00 94.31 256 GLU A N 1
ATOM 1959 C CA . GLU A 1 256 ? -1.023 -6.024 6.116 1.00 94.31 256 GLU A CA 1
ATOM 1960 C C . GLU A 1 256 ? -2.212 -5.056 6.138 1.00 94.31 256 GLU A C 1
ATOM 1962 O O . GLU A 1 256 ? -3.037 -5.122 7.050 1.00 94.31 256 GLU A O 1
ATOM 1967 N N . ILE A 1 257 ? -2.388 -4.270 5.069 1.00 92.31 257 ILE A N 1
ATOM 1968 C CA . ILE A 1 257 ? -3.509 -3.319 4.944 1.00 92.31 257 ILE A CA 1
ATOM 1969 C C . ILE A 1 257 ? -4.852 -4.059 4.983 1.00 92.31 257 ILE A C 1
ATOM 1971 O O . ILE A 1 257 ? -5.809 -3.625 5.625 1.00 92.31 257 ILE A O 1
ATOM 1975 N N . LYS A 1 258 ? -4.942 -5.215 4.314 1.00 94.25 258 LYS A N 1
ATOM 1976 C CA . LYS A 1 258 ? -6.151 -6.045 4.334 1.00 94.25 258 LYS A CA 1
ATOM 1977 C C . LYS A 1 258 ? -6.450 -6.598 5.731 1.00 94.25 258 LYS A C 1
ATOM 1979 O O . LYS A 1 258 ? -7.620 -6.693 6.100 1.00 94.25 258 LYS A O 1
ATOM 1984 N N . GLY A 1 259 ? -5.421 -6.984 6.483 1.00 92.81 259 GLY A N 1
ATOM 1985 C CA . GLY A 1 259 ? -5.544 -7.456 7.860 1.00 92.81 259 GLY A CA 1
ATOM 1986 C C . GLY A 1 259 ? -6.056 -6.360 8.791 1.00 92.81 259 GLY A C 1
ATOM 1987 O O . GLY A 1 259 ? -6.990 -6.595 9.557 1.00 92.81 259 GLY A O 1
ATOM 1988 N N . GLU A 1 260 ? -5.517 -5.150 8.657 1.00 91.88 260 GLU A N 1
ATOM 1989 C CA . GLU A 1 260 ? -5.971 -3.977 9.407 1.00 91.88 260 GLU A CA 1
ATOM 1990 C C . GLU A 1 260 ? -7.433 -3.631 9.086 1.00 91.88 260 GLU A C 1
ATOM 1992 O O . GLU A 1 260 ? -8.257 -3.438 9.979 1.00 91.88 260 GLU A O 1
ATOM 1997 N N . LEU A 1 261 ? -7.813 -3.666 7.808 1.00 92.12 261 LEU A N 1
ATOM 1998 C CA . LEU A 1 261 ? -9.198 -3.445 7.402 1.00 92.12 261 LEU A CA 1
ATOM 1999 C C . LEU A 1 261 ? -10.149 -4.510 7.979 1.00 92.12 261 LEU A C 1
ATOM 2001 O O . LEU A 1 261 ? -11.261 -4.199 8.412 1.00 92.12 261 LEU A O 1
ATOM 2005 N N . ALA A 1 262 ? -9.715 -5.774 8.009 1.00 90.88 262 ALA A N 1
ATOM 2006 C CA . ALA A 1 262 ? -10.494 -6.870 8.579 1.00 90.88 262 ALA A CA 1
ATOM 2007 C C . ALA A 1 262 ? -10.732 -6.694 10.088 1.00 90.88 262 ALA A C 1
ATOM 2009 O O . ALA A 1 262 ? -11.817 -7.031 10.568 1.00 90.88 262 ALA A O 1
ATOM 2010 N N . PHE A 1 263 ? -9.769 -6.127 10.823 1.00 89.94 263 PHE A N 1
ATOM 2011 C CA . PHE A 1 263 ? -9.935 -5.786 12.237 1.00 89.94 263 PHE A CA 1
ATOM 2012 C C . PHE A 1 263 ? -11.120 -4.831 12.441 1.00 89.94 263 PHE A C 1
ATOM 2014 O O . PHE A 1 263 ? -12.032 -5.147 13.212 1.00 89.94 263 PHE A O 1
ATOM 2021 N N . TYR A 1 264 ? -11.192 -3.744 11.670 1.00 88.69 264 TYR A N 1
ATOM 2022 C CA . TYR A 1 264 ? -12.298 -2.785 11.766 1.00 88.69 264 TYR A CA 1
ATOM 2023 C C . TYR A 1 264 ? -13.644 -3.353 11.291 1.00 88.69 264 TYR A C 1
ATOM 2025 O O . TYR A 1 264 ? -14.673 -3.082 11.906 1.00 88.69 264 TYR A O 1
ATOM 2033 N N . TYR A 1 265 ? -13.669 -4.202 10.260 1.00 86.38 265 TYR A N 1
ATOM 2034 C CA . TYR A 1 265 ? -14.915 -4.867 9.848 1.00 86.38 265 TYR A CA 1
ATOM 2035 C C . TYR A 1 265 ? -15.416 -5.915 10.846 1.00 86.38 265 TYR A C 1
ATOM 2037 O O . TYR A 1 265 ? -16.618 -6.170 10.911 1.00 86.38 265 TYR A O 1
ATOM 2045 N N . SER A 1 266 ? -14.516 -6.537 11.611 1.00 84.75 266 SER A N 1
ATOM 2046 C CA . SER A 1 266 ? -14.886 -7.570 12.582 1.00 84.75 266 SER A CA 1
ATOM 2047 C C . SER A 1 266 ? -15.559 -7.018 13.841 1.00 84.75 266 SER A C 1
ATOM 2049 O O . SER A 1 266 ? -16.232 -7.772 14.541 1.00 84.75 266 SER A O 1
ATOM 2051 N N . GLY A 1 267 ? -15.382 -5.724 14.139 1.00 76.56 267 GLY A N 1
ATOM 2052 C CA . GLY A 1 267 ? -15.848 -5.137 15.397 1.00 76.56 267 GLY A CA 1
ATOM 2053 C C . GLY A 1 267 ? -15.074 -5.628 16.625 1.00 76.56 267 GLY A C 1
ATOM 2054 O O . GLY A 1 267 ? -15.610 -5.581 17.725 1.00 76.56 267 GLY A O 1
ATOM 2055 N N . ALA A 1 268 ? -13.853 -6.149 16.453 1.00 71.50 268 ALA A N 1
ATOM 2056 C CA . ALA A 1 268 ? -13.043 -6.728 17.532 1.00 71.50 268 ALA A CA 1
ATOM 2057 C C . ALA A 1 268 ? -12.340 -5.693 18.442 1.00 71.50 268 ALA A C 1
ATOM 2059 O O . ALA A 1 268 ? -11.441 -6.068 19.197 1.00 71.50 268 ALA A O 1
ATOM 2060 N N . PHE A 1 269 ? -12.717 -4.415 18.351 1.00 66.19 269 PHE A N 1
ATOM 2061 C CA . PHE A 1 269 ? -12.115 -3.272 19.047 1.00 66.19 269 PHE A CA 1
ATOM 2062 C C . PHE A 1 269 ? -13.020 -2.704 20.146 1.00 66.19 269 PHE A C 1
ATOM 2064 O O . PHE A 1 269 ? -14.258 -2.861 20.047 1.00 66.19 269 PHE A O 1
#